Protein AF-A0A919XWU4-F1 (afdb_monomer_lite)

pLDDT: mean 72.22, std 13.15, range [33.31, 90.81]

Secondary structure (DSSP, 8-state):
--HHHHHHHHT-HHHHHHHHHHHHHHHHHHHHH-SHHHHHS-HHHHHHHHHHHHT--SSSHHHHHHHHHHHHHHHHHHHHHHHHHTTT-GGGGGS-S--THHHHHHHHHHHHHHHHHHHHHH-GGG-PBPTT--B-----HHHHHHHHHHHHHHHHHGGGS-HHHHHHHHHHHT--SHHHHHHHHHHHHHHHHIIIIIIHHHHHHHHHHHHHHHHHHTTTT------HHHHHHHHHHHHHHHHHHHHHHHH-S-----HHHHHHHHHHHHHHHHHHHHHHHHHHHHHTEEEETTEEEEE-TTS-EEE-----

Radius of gyration: 21.77 Å; chains: 1; bounding box: 54×37×70 Å

Structure (mmCIF, N/CA/C/O backbone):
data_AF-A0A919XWU4-F1
#
_entry.id   AF-A0A919XWU4-F1
#
loop_
_atom_site.group_PDB
_atom_site.id
_atom_site.type_symbol
_atom_site.label_atom_id
_atom_site.label_alt_id
_atom_site.label_comp_id
_atom_site.label_asym_id
_atom_site.label_entity_id
_atom_site.label_seq_id
_atom_site.pdbx_PDB_ins_code
_atom_site.Cartn_x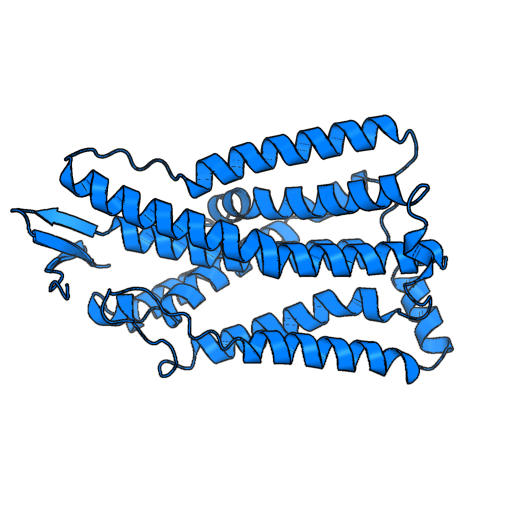
_atom_site.Cartn_y
_atom_site.Cartn_z
_atom_site.occupancy
_atom_site.B_iso_or_equiv
_atom_site.auth_seq_id
_atom_site.auth_comp_id
_atom_site.auth_asym_id
_atom_site.auth_atom_id
_atom_site.pdbx_PDB_model_num
ATOM 1 N N . MET A 1 1 ? 18.759 10.763 -16.672 1.00 50.47 1 MET A N 1
ATOM 2 C CA . MET A 1 1 ? 17.895 11.545 -15.738 1.00 50.47 1 MET A CA 1
ATOM 3 C C . MET A 1 1 ? 18.302 11.219 -14.297 1.00 50.47 1 MET A C 1
ATOM 5 O O . MET A 1 1 ? 18.279 10.051 -13.942 1.00 50.47 1 MET A O 1
ATOM 9 N N . THR A 1 2 ? 18.751 12.193 -13.492 1.00 54.91 2 THR A N 1
ATOM 10 C CA . THR A 1 2 ? 19.494 11.951 -12.227 1.00 54.91 2 THR A CA 1
ATOM 11 C C . THR A 1 2 ? 18.605 11.611 -11.016 1.00 54.91 2 THR A C 1
ATOM 13 O O . THR A 1 2 ? 17.422 11.950 -11.000 1.00 54.91 2 THR A O 1
ATOM 16 N N . PHE A 1 3 ? 19.191 11.019 -9.961 1.00 57.75 3 PHE A N 1
ATOM 17 C CA . PHE A 1 3 ? 18.588 10.760 -8.630 1.00 57.75 3 PHE A CA 1
ATOM 18 C C . PHE A 1 3 ? 17.791 11.949 -8.049 1.00 57.75 3 PHE A C 1
ATOM 20 O O . PHE A 1 3 ? 16.769 11.773 -7.384 1.00 57.75 3 PHE A O 1
ATOM 27 N N . ASP A 1 4 ? 18.210 13.171 -8.375 1.00 61.66 4 ASP A N 1
ATOM 28 C CA . ASP A 1 4 ? 17.548 14.422 -7.998 1.00 61.66 4 ASP A CA 1
ATOM 29 C C . ASP A 1 4 ? 16.108 14.530 -8.557 1.00 61.66 4 ASP A C 1
ATOM 31 O O . ASP A 1 4 ? 15.219 15.122 -7.946 1.00 61.66 4 ASP A O 1
ATOM 35 N N . SER A 1 5 ? 15.836 13.888 -9.697 1.00 60.16 5 SER A N 1
ATOM 36 C CA . SER A 1 5 ? 14.511 13.849 -10.331 1.00 60.16 5 SER A CA 1
ATOM 37 C C . SER A 1 5 ? 13.528 12.951 -9.574 1.00 60.16 5 SER A C 1
ATOM 39 O O . SER A 1 5 ? 12.376 13.336 -9.386 1.00 60.16 5 SER A O 1
ATOM 41 N N . LEU A 1 6 ? 13.980 11.796 -9.067 1.00 63.84 6 LEU A N 1
ATOM 42 C CA . LEU A 1 6 ? 13.172 10.909 -8.217 1.00 63.84 6 LEU A CA 1
ATOM 43 C C . LEU A 1 6 ? 12.743 11.640 -6.939 1.00 63.84 6 LEU A C 1
ATOM 45 O O . LEU A 1 6 ? 11.567 11.625 -6.574 1.00 63.84 6 LEU A O 1
ATOM 49 N N . LEU A 1 7 ? 13.686 12.323 -6.284 1.00 64.69 7 LEU A N 1
ATOM 50 C CA . LEU A 1 7 ? 13.401 13.097 -5.078 1.00 64.69 7 LEU A CA 1
ATOM 51 C C . LEU A 1 7 ? 12.399 14.222 -5.349 1.00 64.69 7 LEU A C 1
ATOM 53 O O . LEU A 1 7 ? 11.449 14.372 -4.581 1.00 64.69 7 LEU A O 1
ATOM 57 N N . LYS A 1 8 ? 12.544 14.966 -6.451 1.00 66.38 8 LYS A N 1
ATOM 58 C CA . LYS A 1 8 ? 11.590 16.016 -6.859 1.00 66.38 8 LYS A CA 1
ATOM 59 C C . LYS A 1 8 ? 10.188 15.470 -7.123 1.00 66.38 8 LYS A C 1
ATOM 61 O O . LYS A 1 8 ? 9.206 16.087 -6.723 1.00 66.38 8 LYS A O 1
ATOM 66 N N . ILE A 1 9 ? 10.089 14.301 -7.751 1.00 65.88 9 ILE A N 1
ATOM 67 C CA . ILE A 1 9 ? 8.808 13.642 -8.023 1.00 65.88 9 ILE A CA 1
ATOM 68 C C . ILE A 1 9 ? 8.156 13.218 -6.702 1.00 65.88 9 ILE A C 1
ATOM 70 O O . ILE A 1 9 ? 7.040 13.642 -6.405 1.00 65.88 9 ILE A O 1
ATOM 74 N N . ILE A 1 10 ? 8.862 12.474 -5.849 1.00 64.00 10 ILE A N 1
ATOM 75 C CA . ILE A 1 10 ? 8.313 11.969 -4.578 1.00 64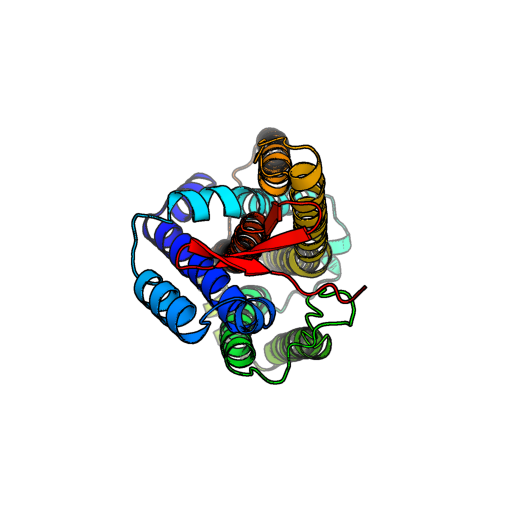.00 10 ILE A CA 1
ATOM 76 C C . ILE A 1 10 ? 7.959 13.107 -3.610 1.00 64.00 10 ILE A C 1
ATOM 78 O O . ILE A 1 10 ? 6.967 13.011 -2.888 1.00 64.00 10 ILE A O 1
ATOM 82 N N . SER A 1 11 ? 8.733 14.195 -3.615 1.00 64.75 11 SER A N 1
ATOM 83 C CA . SER A 1 11 ? 8.465 15.390 -2.803 1.00 64.75 11 SER A CA 1
ATOM 84 C C . SER A 1 11 ? 7.445 16.353 -3.420 1.00 64.75 11 SER A C 1
ATOM 86 O O . SER A 1 11 ? 7.099 17.354 -2.790 1.00 64.75 11 SER A O 1
ATOM 88 N N . SER A 1 12 ? 6.918 16.066 -4.617 1.00 74.50 12 SER A N 1
ATOM 89 C CA . SER A 1 12 ? 5.915 16.923 -5.248 1.00 74.50 12 SER A CA 1
ATOM 90 C C . SER A 1 12 ? 4.608 16.947 -4.446 1.00 74.50 12 SER A C 1
ATOM 92 O O . SER A 1 12 ? 4.111 15.927 -3.956 1.00 74.50 12 SER A O 1
ATOM 94 N N . SER A 1 13 ? 4.004 18.132 -4.343 1.00 70.69 13 SER A N 1
ATOM 95 C CA . SER A 1 13 ? 2.737 18.346 -3.630 1.00 70.69 13 SER A CA 1
ATOM 96 C C . SER A 1 13 ? 1.585 17.500 -4.189 1.00 70.69 13 SER A C 1
ATOM 98 O O . SER A 1 13 ? 0.711 17.069 -3.436 1.00 70.69 13 SER A O 1
ATOM 100 N N . ILE A 1 14 ? 1.615 17.211 -5.493 1.00 76.62 14 ILE A N 1
ATOM 101 C CA . ILE A 1 14 ? 0.647 16.355 -6.187 1.00 76.62 14 ILE A CA 1
ATOM 102 C C . ILE A 1 14 ? 0.741 14.913 -5.675 1.00 76.62 14 ILE A C 1
ATOM 104 O O . ILE A 1 14 ? -0.274 14.330 -5.292 1.00 76.62 14 ILE A O 1
ATOM 108 N N . ILE A 1 15 ? 1.948 14.346 -5.603 1.00 76.44 15 ILE A N 1
ATOM 109 C CA . ILE A 1 15 ? 2.146 12.971 -5.123 1.00 76.44 15 ILE A CA 1
ATOM 110 C C . ILE A 1 15 ? 1.787 12.853 -3.645 1.00 76.44 15 ILE A C 1
ATOM 112 O O . ILE A 1 15 ? 1.103 11.908 -3.248 1.00 76.44 15 ILE A O 1
ATOM 116 N N . ILE A 1 16 ? 2.149 13.853 -2.845 1.00 80.19 16 ILE A N 1
ATOM 117 C CA . ILE A 1 16 ? 1.759 13.944 -1.437 1.00 80.19 16 ILE A CA 1
ATOM 118 C C . ILE A 1 16 ? 0.223 13.960 -1.283 1.00 80.19 16 ILE A C 1
ATOM 120 O O . ILE A 1 16 ? -0.334 13.235 -0.451 1.00 80.19 16 ILE A O 1
ATOM 124 N N . GLY A 1 17 ? -0.484 14.727 -2.119 1.00 78.00 17 GLY A N 1
ATOM 125 C CA . GLY A 1 17 ? -1.949 14.750 -2.146 1.00 78.00 17 GLY A CA 1
ATOM 126 C C . GLY A 1 17 ? -2.582 13.420 -2.566 1.00 78.00 17 GLY A C 1
ATOM 127 O O . GLY A 1 17 ? -3.600 13.004 -2.000 1.00 78.00 17 GLY A O 1
ATOM 128 N N . LEU A 1 18 ? -1.955 12.708 -3.502 1.00 83.88 18 LEU A N 1
ATOM 129 C CA . LEU A 1 18 ? -2.405 11.388 -3.942 1.00 83.88 18 LEU A CA 1
ATOM 130 C C . LEU A 1 18 ? -2.206 10.345 -2.839 1.00 83.88 18 LEU A C 1
ATOM 132 O O . LEU A 1 18 ? -3.156 9.639 -2.519 1.00 83.88 18 LEU A O 1
ATOM 136 N N . ILE A 1 19 ? -1.060 10.316 -2.153 1.00 86.25 19 ILE A N 1
ATOM 137 C CA . ILE A 1 19 ? -0.849 9.431 -0.991 1.00 86.25 19 ILE A CA 1
ATOM 138 C C . ILE A 1 19 ? -1.952 9.634 0.059 1.00 86.25 19 ILE A C 1
ATOM 140 O O . ILE A 1 19 ? -2.531 8.660 0.537 1.00 86.25 19 ILE A O 1
ATOM 144 N N . SER A 1 20 ? -2.300 10.886 0.374 1.00 85.44 20 SER A N 1
ATOM 145 C CA . SER A 1 20 ? -3.391 11.210 1.307 1.00 85.44 20 SER A CA 1
ATOM 146 C C . SER A 1 20 ? -4.736 10.644 0.860 1.00 85.44 20 SER A C 1
ATOM 148 O O . SER A 1 20 ? -5.438 9.985 1.627 1.00 85.44 20 SER A O 1
ATOM 150 N N . THR A 1 21 ? -5.088 10.874 -0.404 1.00 84.44 21 THR A N 1
ATOM 151 C CA . THR A 1 21 ? -6.361 10.426 -0.978 1.00 84.44 21 THR A CA 1
ATOM 152 C C . THR A 1 21 ? -6.458 8.901 -0.954 1.00 84.44 21 THR A C 1
ATOM 154 O O . THR A 1 21 ? -7.458 8.344 -0.507 1.00 84.44 21 THR A O 1
ATOM 157 N N . PHE A 1 22 ? -5.387 8.215 -1.353 1.00 84.50 22 PHE A N 1
ATOM 158 C CA . PHE A 1 22 ? -5.319 6.755 -1.391 1.00 84.50 22 PHE A CA 1
ATOM 159 C C . PHE A 1 22 ? -5.326 6.132 0.003 1.00 84.50 22 PHE A C 1
ATOM 161 O O . PHE A 1 22 ? -6.008 5.132 0.228 1.00 84.50 22 PHE A O 1
ATOM 168 N N . PHE A 1 23 ? -4.657 6.760 0.967 1.00 86.88 23 PHE A N 1
ATOM 169 C CA . PHE A 1 23 ? -4.737 6.360 2.367 1.00 86.88 23 PHE A CA 1
ATOM 170 C C . PHE A 1 23 ? -6.180 6.405 2.885 1.00 86.88 23 PHE A C 1
ATOM 172 O O . PHE A 1 23 ? -6.659 5.448 3.496 1.00 86.88 23 PHE A O 1
ATOM 179 N N . LYS A 1 24 ? -6.922 7.474 2.583 1.00 82.94 24 LYS A N 1
ATOM 180 C CA . LYS A 1 24 ? -8.330 7.592 2.983 1.00 82.94 24 LYS A CA 1
ATOM 181 C C . LYS A 1 24 ? -9.252 6.640 2.238 1.00 82.94 24 LYS A C 1
ATOM 183 O O . LYS A 1 24 ? -10.188 6.134 2.845 1.00 82.94 24 LYS A O 1
ATOM 188 N N . LEU A 1 25 ? -8.994 6.359 0.959 1.00 80.62 25 LEU A N 1
ATOM 189 C CA . LEU A 1 25 ? -9.683 5.282 0.241 1.00 80.62 25 LEU A CA 1
ATOM 190 C C . LEU A 1 25 ? -9.461 3.940 0.951 1.00 80.62 25 LEU A C 1
ATOM 192 O O . LEU A 1 25 ? -10.400 3.162 1.120 1.00 80.62 25 LEU A O 1
ATOM 196 N N . GLY A 1 26 ? -8.250 3.706 1.459 1.00 81.12 26 GLY A N 1
ATOM 197 C CA . GLY A 1 26 ? -7.939 2.599 2.357 1.00 81.12 26 GLY A CA 1
ATOM 198 C C . GLY A 1 26 ? -8.807 2.586 3.619 1.00 81.12 26 GLY A C 1
ATOM 199 O O . GLY A 1 26 ? -9.489 1.597 3.882 1.00 81.12 26 GLY A O 1
ATOM 200 N N . GLU A 1 27 ? -8.844 3.683 4.380 1.00 83.00 27 GLU A N 1
ATOM 201 C CA . GLU A 1 27 ? -9.674 3.775 5.592 1.00 83.00 27 GLU A CA 1
ATOM 202 C C . GLU A 1 27 ? -11.171 3.581 5.293 1.00 83.00 27 GLU A C 1
ATOM 204 O O . GLU A 1 27 ? -11.844 2.800 5.968 1.00 83.00 27 GLU A O 1
ATOM 209 N N . TRP A 1 28 ? -11.687 4.255 4.262 1.00 79.62 28 TRP A N 1
ATOM 210 C CA . TRP A 1 28 ? -13.072 4.139 3.811 1.00 79.62 28 TRP A CA 1
ATOM 211 C C . TRP A 1 28 ? -13.397 2.694 3.457 1.00 79.62 28 TRP A C 1
ATOM 213 O O . TRP A 1 28 ? -14.332 2.115 4.003 1.00 79.62 28 TRP A O 1
ATOM 223 N N . SER A 1 29 ? -12.578 2.067 2.619 1.00 76.38 29 SER A N 1
ATOM 224 C CA . SER A 1 29 ? -12.812 0.697 2.172 1.00 76.38 29 SER A CA 1
ATOM 225 C C . SER A 1 29 ? -12.751 -0.329 3.313 1.00 76.38 29 SER A C 1
ATOM 227 O O . SER A 1 29 ? -13.519 -1.295 3.311 1.00 76.38 29 SER A O 1
ATOM 229 N N . GLN A 1 30 ? -11.939 -0.089 4.350 1.00 78.38 30 GLN A N 1
ATOM 230 C CA . GLN A 1 30 ? -11.971 -0.880 5.584 1.00 78.38 30 GLN A CA 1
ATOM 231 C C . GLN A 1 30 ? -13.302 -0.728 6.329 1.00 78.38 30 GLN A C 1
ATOM 233 O O . GLN A 1 30 ? -13.817 -1.708 6.859 1.00 78.38 30 GLN A O 1
ATOM 238 N N . ILE A 1 31 ? -13.882 0.475 6.377 1.00 75.50 31 ILE A N 1
ATOM 239 C CA . ILE A 1 31 ? -15.198 0.696 6.996 1.00 75.50 31 ILE A CA 1
ATOM 240 C C . ILE A 1 31 ? -16.274 -0.034 6.195 1.00 75.50 31 ILE A C 1
ATOM 242 O O . ILE A 1 31 ? -17.070 -0.763 6.786 1.00 75.50 31 ILE A O 1
ATOM 246 N N . VAL A 1 32 ? -16.279 0.109 4.864 1.00 70.88 32 VAL A N 1
ATOM 247 C CA . VAL A 1 32 ? -17.298 -0.518 4.009 1.00 70.88 32 VAL A CA 1
ATOM 248 C C . VAL A 1 32 ? -17.221 -2.044 4.088 1.00 70.88 32 VAL A C 1
ATOM 250 O O . VAL A 1 32 ? -18.246 -2.712 4.184 1.00 70.88 32 VAL A O 1
ATOM 253 N N . SER A 1 33 ? -16.020 -2.614 4.125 1.00 65.19 33 SER A N 1
ATOM 254 C CA . SER A 1 33 ? -15.841 -4.064 4.248 1.00 65.19 33 SER A CA 1
ATOM 255 C C . SER A 1 33 ? -15.990 -4.581 5.684 1.00 65.19 33 SER A C 1
ATOM 257 O O . SER A 1 33 ? -16.122 -5.780 5.895 1.00 65.19 33 SER A O 1
ATOM 259 N N . SER A 1 34 ? -16.020 -3.726 6.706 1.00 66.69 34 SER A N 1
ATOM 260 C CA . SER A 1 34 ? -16.110 -4.183 8.094 1.00 66.69 34 SER A CA 1
ATOM 261 C C . SER A 1 34 ? -17.547 -4.554 8.473 1.00 66.69 34 SER A C 1
ATOM 263 O O . SER A 1 34 ? -18.394 -3.683 8.677 1.00 66.69 34 SER A O 1
ATOM 265 N N . ARG A 1 35 ? -17.833 -5.857 8.610 1.00 60.72 35 ARG A N 1
ATOM 266 C CA . ARG A 1 35 ? -19.039 -6.341 9.318 1.00 60.72 35 ARG A CA 1
ATOM 267 C C . ARG A 1 35 ? -18.952 -6.136 10.823 1.00 60.72 35 ARG A C 1
ATOM 269 O O . ARG A 1 35 ? -19.973 -5.980 11.479 1.00 60.72 35 ARG A O 1
ATOM 276 N N . TYR A 1 36 ? -17.737 -6.086 11.362 1.00 63.81 36 TYR A N 1
ATOM 277 C CA . TYR A 1 36 ? -17.509 -5.750 12.762 1.00 63.81 36 TYR A CA 1
ATOM 278 C C . TYR A 1 36 ? -18.186 -4.409 13.110 1.00 63.81 36 TYR A C 1
ATOM 280 O O . TYR A 1 36 ? -18.929 -4.321 14.081 1.00 63.81 36 TYR A O 1
ATOM 288 N N . LEU A 1 37 ? -18.041 -3.384 12.263 1.00 66.19 37 LEU A N 1
ATOM 289 C CA . LEU A 1 37 ? -18.705 -2.096 12.488 1.00 66.19 37 LEU A CA 1
ATOM 290 C C . LEU A 1 37 ? -20.232 -2.155 12.355 1.00 66.19 37 LEU A C 1
ATOM 292 O O . LEU A 1 37 ? -20.894 -1.336 12.968 1.00 66.19 37 LEU A O 1
ATOM 296 N N . GLU A 1 38 ? -20.805 -3.110 11.619 1.00 64.62 38 GLU A N 1
ATOM 297 C CA . GLU A 1 38 ? -22.269 -3.295 11.564 1.00 64.62 38 GLU A CA 1
ATOM 298 C C . GLU A 1 38 ? -22.828 -3.828 12.883 1.00 64.62 38 GLU A C 1
ATOM 300 O O . GLU A 1 38 ? -23.957 -3.517 13.248 1.00 64.62 38 GLU A O 1
ATOM 305 N N . GLN A 1 39 ? -22.041 -4.637 13.597 1.00 67.19 39 GLN A N 1
ATOM 306 C CA . GLN A 1 39 ? -22.455 -5.243 14.862 1.00 67.19 39 GLN A CA 1
ATOM 307 C C . GLN A 1 39 ? -22.393 -4.258 16.032 1.00 67.19 39 GLN A C 1
ATOM 309 O O . GLN A 1 39 ? -23.169 -4.387 16.980 1.00 67.19 39 GLN A O 1
ATOM 314 N N . TYR A 1 40 ? -21.473 -3.291 15.977 1.00 71.62 40 TYR A N 1
ATOM 315 C CA . TYR A 1 40 ? -21.166 -2.417 17.110 1.00 71.62 40 TYR A CA 1
ATOM 316 C C . TYR A 1 40 ? -21.345 -0.917 16.825 1.00 71.62 40 TYR A C 1
ATOM 318 O O . TYR A 1 40 ? -21.201 -0.109 17.739 1.00 71.62 40 TYR A O 1
ATOM 326 N N . ASP A 1 41 ? -21.652 -0.502 15.595 1.00 77.00 41 ASP A N 1
ATOM 327 C CA . ASP A 1 41 ? -21.774 0.914 15.239 1.00 77.00 41 ASP A CA 1
ATOM 328 C C . ASP A 1 41 ? -22.777 1.171 14.099 1.00 77.00 41 ASP A C 1
ATOM 330 O O . ASP A 1 41 ? -23.223 0.264 13.397 1.00 77.00 41 ASP A O 1
ATOM 334 N N . ASN A 1 42 ? -23.134 2.439 13.883 1.00 77.94 42 ASN A N 1
ATOM 335 C CA . ASN A 1 42 ? -23.926 2.831 12.721 1.00 77.94 42 ASN A CA 1
ATOM 336 C C . ASN A 1 42 ? -23.015 2.965 11.495 1.00 77.94 42 ASN A C 1
ATOM 338 O O . ASN A 1 42 ? -22.511 4.042 11.177 1.00 77.94 42 ASN A O 1
ATOM 342 N N . LYS A 1 43 ? -22.810 1.856 10.779 1.00 75.56 43 LYS A N 1
ATOM 343 C CA . LYS A 1 43 ? -21.937 1.820 9.598 1.00 75.56 43 LYS A CA 1
ATOM 344 C C . LYS A 1 43 ? -22.304 2.852 8.527 1.00 75.56 43 LYS A C 1
ATOM 346 O O . LYS A 1 43 ? -21.403 3.392 7.897 1.00 75.56 43 LYS A O 1
ATOM 351 N N . LYS A 1 44 ? -23.593 3.153 8.323 1.00 74.31 44 LYS A N 1
ATOM 352 C CA . LYS A 1 44 ? -24.017 4.166 7.337 1.00 74.31 44 LYS A CA 1
ATOM 353 C C . LYS A 1 44 ? -23.492 5.556 7.697 1.00 74.31 44 LYS A C 1
ATOM 355 O O . LYS A 1 44 ? -22.983 6.251 6.829 1.00 74.31 44 LYS A O 1
ATOM 360 N N . GLU A 1 45 ? -23.571 5.916 8.974 1.00 78.12 45 GLU A N 1
ATOM 361 C CA . GLU A 1 45 ? -23.068 7.187 9.508 1.00 78.12 45 GLU A CA 1
ATOM 362 C C . GLU A 1 45 ? -21.538 7.257 9.397 1.00 78.12 45 GLU A C 1
ATOM 364 O O . GLU A 1 45 ? -21.011 8.181 8.789 1.00 78.12 45 GLU A O 1
ATOM 369 N N . LEU A 1 46 ? -20.829 6.198 9.810 1.00 76.75 46 LEU A N 1
ATOM 370 C CA . LEU A 1 46 ? -19.370 6.100 9.655 1.00 76.75 46 LEU A CA 1
ATOM 371 C C . LEU A 1 46 ? -18.896 6.203 8.198 1.00 76.75 46 LEU A C 1
ATOM 373 O O . LEU A 1 46 ? -17.834 6.762 7.927 1.00 76.75 46 LEU A O 1
ATOM 377 N N . LEU A 1 47 ? -19.658 5.642 7.256 1.00 74.19 47 LEU A N 1
ATOM 378 C CA . LEU A 1 47 ? -19.365 5.740 5.827 1.00 74.19 47 LEU A CA 1
ATOM 379 C C . LEU A 1 47 ? -19.600 7.142 5.282 1.00 74.19 47 LEU A C 1
ATOM 381 O O . LEU A 1 47 ? -18.831 7.590 4.433 1.00 74.19 47 LEU A O 1
ATOM 385 N N . GLN A 1 48 ? -20.642 7.820 5.756 1.00 75.94 48 GLN A N 1
ATOM 386 C CA . GLN A 1 48 ? -20.926 9.199 5.387 1.00 75.94 48 GLN A CA 1
ATOM 387 C C . GLN A 1 48 ? -19.811 10.123 5.883 1.00 75.94 48 GLN A C 1
ATOM 389 O O . GLN A 1 48 ? -19.274 10.899 5.097 1.00 75.94 48 GLN A O 1
ATOM 394 N N . ASP A 1 49 ? -19.382 9.954 7.133 1.00 76.00 49 ASP A N 1
ATOM 395 C CA . ASP A 1 49 ? -18.283 10.717 7.724 1.00 76.00 49 ASP A CA 1
ATOM 396 C C . ASP A 1 49 ? -16.965 10.459 6.990 1.00 76.00 49 ASP A C 1
ATOM 398 O O . ASP A 1 49 ? -16.276 11.392 6.575 1.00 76.00 49 ASP A O 1
ATOM 402 N N . ALA A 1 50 ? -16.627 9.189 6.751 1.00 74.31 50 ALA A N 1
ATOM 403 C CA . ALA A 1 50 ? -15.429 8.827 5.999 1.00 74.31 50 ALA A CA 1
ATOM 404 C C . ALA A 1 50 ? -15.461 9.378 4.567 1.00 74.31 50 ALA A C 1
ATOM 406 O O . ALA A 1 50 ? -14.434 9.830 4.065 1.00 74.31 50 ALA A O 1
ATOM 407 N N . ARG A 1 51 ? -16.635 9.392 3.920 1.00 71.31 51 ARG A N 1
ATOM 408 C CA . ARG A 1 51 ? -16.811 9.961 2.580 1.00 71.31 51 ARG A CA 1
ATOM 409 C C . ARG A 1 51 ? -16.639 11.477 2.574 1.00 71.31 51 ARG A C 1
ATOM 411 O O . ARG A 1 51 ? -15.938 11.990 1.708 1.00 71.31 51 ARG A O 1
ATOM 418 N N . ASN A 1 52 ? -17.228 12.181 3.535 1.00 72.62 52 ASN A N 1
ATOM 419 C CA . ASN A 1 52 ? -17.069 13.630 3.682 1.00 72.62 52 ASN A CA 1
ATOM 420 C C . ASN A 1 52 ? -15.595 13.999 3.920 1.00 72.62 52 ASN A C 1
ATOM 422 O O . ASN A 1 52 ? -15.100 15.000 3.404 1.00 72.62 52 ASN A O 1
ATOM 426 N N . ASN A 1 53 ? -14.866 13.123 4.612 1.00 70.50 53 ASN A N 1
ATOM 427 C CA . ASN A 1 53 ? -13.445 13.281 4.883 1.00 70.50 53 ASN A CA 1
ATOM 428 C C . ASN A 1 53 ? -12.524 12.809 3.746 1.00 70.50 53 ASN A C 1
ATOM 430 O O . ASN A 1 53 ? -11.338 13.137 3.782 1.00 70.50 53 ASN A O 1
ATOM 434 N N . LEU A 1 54 ? -13.009 12.112 2.704 1.00 67.62 54 LEU A N 1
ATOM 435 C CA . LEU A 1 54 ? -12.170 11.687 1.565 1.00 67.62 54 LEU A CA 1
ATOM 436 C C . LEU A 1 54 ? -11.436 12.884 0.942 1.00 67.62 54 LEU A C 1
ATOM 438 O O . LEU A 1 54 ? -10.232 12.811 0.695 1.00 67.62 54 LEU A O 1
ATOM 442 N N . MET A 1 55 ? -12.119 14.024 0.816 1.00 64.94 55 MET A N 1
ATOM 443 C CA . MET A 1 55 ? -11.580 15.230 0.177 1.00 64.94 55 MET A CA 1
ATOM 444 C C . MET A 1 55 ? -10.892 16.217 1.146 1.00 64.94 55 MET A C 1
ATOM 446 O O . MET A 1 55 ? -10.310 17.204 0.704 1.00 64.94 55 MET A O 1
ATOM 450 N N . SER A 1 56 ? -10.895 15.973 2.466 1.00 68.38 56 SER A N 1
ATOM 451 C CA . SER A 1 56 ? -10.351 16.922 3.462 1.00 68.38 56 SER A CA 1
ATOM 452 C C . SER A 1 56 ? -8.815 16.874 3.599 1.00 68.38 56 SER A C 1
ATOM 454 O O . SER A 1 56 ? -8.237 15.986 4.219 1.00 68.38 56 SER A O 1
ATOM 456 N N . PHE A 1 57 ? -8.079 17.821 3.024 1.00 60.94 57 PHE A N 1
ATOM 457 C CA . PHE A 1 57 ? -6.621 17.671 2.868 1.00 60.94 57 PHE A CA 1
ATOM 458 C C . PHE A 1 57 ? -5.774 17.686 4.162 1.00 60.94 57 PHE A C 1
ATOM 460 O O . PHE A 1 57 ? -4.681 17.126 4.154 1.00 60.94 57 PHE A O 1
ATOM 467 N N . LYS A 1 58 ? -6.226 18.304 5.265 1.00 64.19 58 LYS A N 1
ATOM 468 C CA . LYS A 1 58 ? -5.338 18.649 6.400 1.00 64.19 58 LYS A CA 1
ATOM 469 C C . LYS A 1 58 ? -5.171 17.577 7.489 1.00 64.19 58 LYS A C 1
ATOM 471 O O . LYS A 1 58 ? -4.043 17.335 7.904 1.00 64.19 58 LYS A O 1
ATOM 476 N N . GLU A 1 59 ? -6.232 16.925 7.962 1.00 63.75 59 GLU A N 1
ATOM 477 C CA . GLU A 1 59 ? -6.165 16.137 9.216 1.00 63.75 59 GLU A CA 1
ATOM 478 C C . GLU A 1 59 ? -5.472 14.769 9.100 1.00 63.75 59 GLU A C 1
ATOM 480 O O . GLU A 1 59 ? -5.040 14.199 10.102 1.00 63.75 59 GLU A O 1
ATOM 485 N N . HIS A 1 60 ? -5.313 14.234 7.887 1.00 66.81 60 HIS A N 1
ATOM 486 C CA . HIS A 1 60 ? -4.799 12.871 7.684 1.00 66.81 60 HIS A CA 1
ATOM 487 C C . HIS A 1 60 ? -3.565 12.785 6.789 1.00 66.81 60 HIS A C 1
ATOM 489 O O . HIS A 1 60 ? -3.019 11.698 6.617 1.00 66.81 60 HIS A O 1
ATOM 495 N N . LEU A 1 61 ? -3.082 13.920 6.278 1.00 79.38 61 LEU A N 1
ATOM 496 C CA . LEU A 1 61 ? -1.944 13.963 5.365 1.00 79.38 61 LEU A CA 1
ATOM 497 C C . LEU A 1 61 ? -0.671 13.420 6.015 1.00 79.38 61 LEU A C 1
ATOM 499 O O . LEU A 1 61 ? -0.070 12.474 5.516 1.00 79.38 61 LEU A O 1
ATOM 503 N N . LEU A 1 62 ? -0.299 13.980 7.169 1.00 81.38 62 LEU A N 1
ATOM 504 C CA . LEU A 1 62 ? 0.911 13.583 7.888 1.00 81.38 62 LEU A CA 1
ATOM 505 C C . LEU A 1 62 ? 0.855 12.106 8.299 1.00 81.38 62 LEU A C 1
ATOM 507 O O . LEU A 1 62 ? 1.824 11.372 8.134 1.00 81.38 62 LEU A O 1
ATOM 511 N N . LYS A 1 63 ? -0.312 11.653 8.771 1.00 82.88 63 LYS A N 1
ATOM 512 C CA . LYS A 1 63 ? -0.560 10.252 9.125 1.00 82.88 63 LYS A CA 1
ATOM 513 C C . LYS A 1 63 ? -0.401 9.336 7.906 1.00 82.88 63 LYS A C 1
ATOM 515 O O . LYS A 1 63 ? 0.277 8.315 8.005 1.00 82.88 63 LYS A O 1
ATOM 520 N N . GLY A 1 64 ? -0.983 9.703 6.765 1.00 82.31 64 GLY A N 1
ATOM 521 C CA . GLY A 1 64 ? -0.873 8.955 5.513 1.00 82.31 64 GLY A CA 1
ATOM 522 C C . GLY A 1 64 ? 0.568 8.860 5.014 1.00 82.31 64 GLY A C 1
ATOM 523 O O . GLY A 1 64 ? 1.026 7.770 4.684 1.00 82.31 64 GLY A O 1
ATOM 524 N N . ILE A 1 65 ? 1.318 9.965 5.054 1.00 83.25 65 ILE A N 1
ATOM 525 C CA . ILE A 1 65 ? 2.742 9.985 4.691 1.00 83.25 65 ILE A CA 1
ATOM 526 C C . ILE A 1 65 ? 3.531 9.049 5.608 1.00 83.25 65 ILE A C 1
ATOM 528 O O . ILE A 1 65 ? 4.142 8.100 5.123 1.00 83.25 65 ILE A O 1
ATOM 532 N N . ILE A 1 66 ? 3.467 9.261 6.929 1.00 83.75 66 ILE A N 1
ATOM 533 C CA . ILE A 1 66 ? 4.251 8.492 7.909 1.00 83.75 66 ILE A CA 1
ATOM 534 C C . ILE A 1 66 ? 3.965 6.992 7.793 1.00 83.75 66 ILE A C 1
ATOM 536 O O . ILE A 1 66 ? 4.883 6.178 7.817 1.00 83.75 66 ILE A O 1
ATOM 540 N N . THR A 1 67 ? 2.699 6.611 7.629 1.00 83.00 67 THR A N 1
ATOM 541 C CA . THR A 1 67 ? 2.305 5.197 7.515 1.00 83.00 67 THR A CA 1
ATOM 542 C C . THR A 1 67 ? 2.638 4.569 6.160 1.00 83.00 67 THR A C 1
ATOM 544 O O . THR A 1 67 ? 2.656 3.343 6.055 1.00 83.00 67 THR A O 1
ATOM 547 N N . THR A 1 68 ? 2.921 5.367 5.128 1.00 87.44 68 THR A N 1
ATOM 548 C CA . THR A 1 68 ? 3.313 4.878 3.794 1.00 87.44 68 THR A CA 1
ATOM 549 C C . THR A 1 68 ? 4.838 4.873 3.603 1.00 87.44 68 THR A C 1
ATOM 551 O O . THR A 1 68 ? 5.336 4.163 2.732 1.00 87.44 68 THR A O 1
ATOM 554 N N . LEU A 1 69 ? 5.609 5.570 4.451 1.00 86.19 69 LEU A N 1
ATOM 555 C CA . LEU A 1 69 ? 7.084 5.611 4.404 1.00 86.19 69 LEU A CA 1
ATOM 556 C C . LEU A 1 69 ? 7.774 4.236 4.274 1.00 86.19 69 LEU A C 1
ATOM 558 O O . LEU A 1 69 ? 8.698 4.135 3.459 1.00 86.19 69 LEU A O 1
ATOM 562 N N . PRO A 1 70 ? 7.342 3.164 4.972 1.00 85.81 70 PRO A N 1
ATOM 563 C CA . PRO A 1 70 ? 7.953 1.844 4.801 1.00 85.81 70 PRO A CA 1
ATOM 564 C C . PRO A 1 70 ? 7.797 1.297 3.375 1.00 85.81 70 PRO A C 1
ATOM 566 O O . PRO A 1 70 ? 8.707 0.667 2.847 1.00 85.81 70 PRO A O 1
ATOM 569 N N . PHE A 1 71 ? 6.663 1.571 2.723 1.00 86.06 71 PHE A N 1
ATOM 570 C CA . PHE A 1 71 ? 6.400 1.148 1.345 1.00 86.06 71 PHE A CA 1
ATOM 571 C C . PHE A 1 71 ? 7.190 1.983 0.337 1.00 86.06 71 PHE A C 1
ATOM 573 O O . PHE A 1 71 ? 7.688 1.439 -0.648 1.00 86.06 71 PHE A O 1
ATOM 580 N N . ILE A 1 72 ? 7.322 3.289 0.587 1.00 88.06 72 ILE A N 1
ATOM 581 C CA . ILE A 1 72 ? 8.120 4.198 -0.246 1.00 88.06 72 ILE A CA 1
ATOM 582 C C . ILE A 1 72 ? 9.584 3.764 -0.220 1.00 88.06 72 ILE A C 1
ATOM 584 O O . ILE A 1 72 ? 10.172 3.500 -1.265 1.00 88.06 72 ILE A O 1
ATOM 588 N N . THR A 1 73 ? 10.151 3.628 0.978 1.00 88.44 73 THR A N 1
ATOM 589 C CA . THR A 1 73 ? 11.560 3.250 1.138 1.00 88.44 73 THR A CA 1
ATOM 590 C C . THR A 1 73 ? 11.833 1.842 0.624 1.00 88.44 73 THR A C 1
ATOM 592 O O . THR A 1 73 ? 12.828 1.652 -0.064 1.00 88.44 73 THR A O 1
ATOM 595 N N . TRP A 1 74 ? 10.922 0.883 0.829 1.00 90.12 74 TRP A N 1
ATOM 596 C CA . TRP A 1 74 ? 11.047 -0.455 0.247 1.00 90.12 74 TRP A CA 1
ATOM 597 C C . TRP A 1 74 ? 11.197 -0.443 -1.275 1.00 90.12 74 TRP A C 1
ATOM 599 O O . TRP A 1 74 ? 12.154 -1.012 -1.792 1.00 90.12 74 TRP A O 1
ATOM 609 N N . ASN A 1 75 ? 10.268 0.194 -1.997 1.00 87.75 75 ASN A N 1
ATOM 610 C CA . ASN A 1 75 ? 10.261 0.146 -3.463 1.00 87.75 75 ASN A CA 1
ATOM 611 C C . ASN A 1 75 ? 11.461 0.885 -4.070 1.00 87.75 75 ASN A C 1
ATOM 613 O O . ASN A 1 75 ? 12.027 0.413 -5.054 1.00 87.75 75 ASN A O 1
ATOM 617 N N . ILE A 1 76 ? 11.891 1.994 -3.458 1.00 86.25 76 ILE A N 1
ATOM 618 C CA . ILE A 1 76 ? 13.095 2.720 -3.884 1.00 86.25 76 ILE A CA 1
ATOM 619 C C . ILE A 1 76 ? 14.343 1.859 -3.673 1.00 86.25 76 ILE A C 1
ATOM 621 O O . ILE A 1 76 ? 15.140 1.693 -4.593 1.00 86.25 76 ILE A O 1
ATOM 625 N N . THR A 1 77 ? 14.517 1.278 -2.482 1.00 88.12 77 THR A N 1
ATOM 626 C CA . THR A 1 77 ? 15.689 0.442 -2.200 1.00 88.12 77 THR A CA 1
ATOM 627 C C . THR A 1 77 ? 15.698 -0.821 -3.056 1.00 88.12 77 THR A C 1
ATOM 629 O O . THR A 1 77 ? 16.761 -1.214 -3.526 1.00 88.12 77 THR A O 1
ATOM 632 N N . LEU A 1 78 ? 14.537 -1.441 -3.295 1.00 88.56 78 LEU A N 1
ATOM 633 C CA . LEU A 1 78 ? 14.413 -2.602 -4.176 1.00 88.56 78 LEU A CA 1
ATOM 634 C C . LEU A 1 78 ? 14.883 -2.270 -5.597 1.00 88.56 78 LEU A C 1
ATOM 636 O O . LEU A 1 78 ? 15.666 -3.026 -6.167 1.00 88.56 78 LEU A O 1
ATOM 640 N N . TYR A 1 79 ? 14.460 -1.126 -6.142 1.00 85.81 79 TYR A N 1
ATOM 641 C CA . TYR A 1 79 ? 14.924 -0.656 -7.446 1.00 85.81 79 TYR A CA 1
ATOM 642 C C . TYR A 1 79 ? 16.449 -0.467 -7.473 1.00 85.81 79 TYR A C 1
ATOM 644 O O . TYR A 1 79 ? 17.128 -1.015 -8.340 1.00 85.81 79 TYR A O 1
ATOM 652 N N . ILE A 1 80 ? 17.006 0.246 -6.486 1.00 83.75 80 ILE A N 1
ATOM 653 C CA . ILE A 1 80 ? 18.455 0.499 -6.388 1.00 83.75 80 ILE A CA 1
ATOM 654 C C . ILE A 1 80 ? 19.242 -0.817 -6.274 1.00 83.75 80 ILE A C 1
ATOM 656 O O . ILE A 1 80 ? 20.282 -0.975 -6.912 1.00 83.75 80 ILE A O 1
ATOM 660 N N . ALA A 1 81 ? 18.745 -1.784 -5.500 1.00 83.88 81 ALA A N 1
ATOM 661 C CA . ALA A 1 81 ? 19.377 -3.091 -5.341 1.00 83.88 81 ALA A CA 1
ATOM 662 C C . ALA A 1 81 ? 19.373 -3.911 -6.644 1.00 83.88 81 ALA A C 1
ATOM 664 O O . ALA A 1 81 ? 20.363 -4.579 -6.954 1.00 83.88 81 ALA A O 1
ATOM 665 N N . ILE A 1 82 ? 18.291 -3.844 -7.426 1.00 82.69 82 ILE A N 1
ATOM 666 C CA . ILE A 1 82 ? 18.201 -4.499 -8.739 1.00 82.69 82 ILE A CA 1
ATOM 667 C C . ILE A 1 82 ? 19.165 -3.847 -9.732 1.00 82.69 82 ILE A C 1
ATOM 669 O O . ILE A 1 82 ? 19.922 -4.559 -10.390 1.00 82.69 82 ILE A O 1
ATOM 673 N N . GLN A 1 83 ? 19.218 -2.514 -9.772 1.00 78.62 83 GLN A N 1
ATOM 674 C CA . GLN A 1 83 ? 20.173 -1.776 -10.602 1.00 78.62 83 GLN A CA 1
ATOM 675 C C . GLN A 1 83 ? 21.627 -2.113 -10.244 1.00 78.62 83 GLN A C 1
ATOM 677 O O . GLN A 1 83 ? 22.424 -2.411 -11.131 1.00 78.62 83 GLN A O 1
ATOM 682 N N . TYR A 1 84 ? 21.966 -2.175 -8.952 1.00 76.56 84 TYR A N 1
ATOM 683 C CA . TYR A 1 84 ? 23.289 -2.617 -8.488 1.00 76.56 84 TYR A CA 1
ATOM 684 C C . TYR A 1 84 ? 23.649 -4.030 -8.958 1.00 76.56 84 TYR A C 1
ATOM 686 O O . TYR A 1 84 ? 24.791 -4.318 -9.313 1.00 76.56 84 TYR A O 1
ATOM 694 N N . SER A 1 85 ? 22.665 -4.925 -8.942 1.00 73.88 85 SER A N 1
ATOM 695 C CA . SER A 1 85 ? 22.863 -6.334 -9.269 1.00 73.88 85 SER A CA 1
ATOM 696 C C . SER A 1 85 ? 22.828 -6.602 -10.778 1.00 73.88 85 SER A C 1
ATOM 698 O O . SER A 1 85 ? 23.138 -7.715 -11.195 1.00 73.88 85 SER A O 1
ATOM 700 N N . SER A 1 86 ? 22.495 -5.598 -11.597 1.00 72.12 86 SER A N 1
ATOM 701 C CA . SER A 1 86 ? 22.336 -5.721 -13.051 1.00 72.12 86 SER A CA 1
ATOM 702 C C . SER A 1 86 ? 23.582 -6.244 -13.767 1.00 72.12 86 SER A C 1
ATOM 704 O O . SER A 1 86 ? 23.470 -7.047 -14.687 1.00 72.12 86 SER A O 1
ATOM 706 N N . ASP A 1 87 ? 24.772 -5.857 -13.304 1.00 62.84 87 ASP A N 1
ATOM 707 C CA . ASP A 1 87 ? 26.048 -6.303 -13.874 1.00 62.84 87 ASP A CA 1
ATOM 708 C C . ASP A 1 87 ? 26.471 -7.703 -13.377 1.00 62.84 87 ASP A C 1
ATOM 710 O O . ASP A 1 87 ? 27.446 -8.270 -13.866 1.00 62.84 87 ASP A O 1
ATOM 714 N N . ARG A 1 88 ? 25.755 -8.276 -12.396 1.00 64.50 88 ARG A N 1
ATOM 715 C CA . ARG A 1 88 ? 26.083 -9.560 -11.743 1.00 64.50 88 ARG A CA 1
ATOM 716 C C . ARG A 1 88 ? 25.031 -10.653 -11.950 1.00 64.50 88 ARG A C 1
ATOM 718 O O . ARG A 1 88 ? 25.305 -11.816 -11.661 1.00 64.50 88 ARG A O 1
ATOM 725 N N . LEU A 1 89 ? 23.833 -10.304 -12.416 1.00 55.59 89 LEU A N 1
ATOM 726 C CA . LEU A 1 89 ? 22.713 -11.228 -12.581 1.00 55.59 89 LEU A CA 1
ATOM 727 C C . LEU A 1 89 ? 22.656 -11.782 -14.010 1.00 55.59 89 LEU A C 1
ATOM 729 O O . LEU A 1 89 ? 22.044 -11.199 -14.898 1.00 55.59 89 LEU A O 1
ATOM 733 N N . THR A 1 90 ? 23.193 -12.986 -14.205 1.00 51.81 90 THR A N 1
ATOM 734 C CA . THR A 1 90 ? 23.010 -13.804 -15.424 1.00 51.81 90 THR A CA 1
ATOM 735 C C . THR A 1 90 ? 21.552 -14.216 -15.684 1.00 51.81 90 THR A C 1
ATOM 737 O O . THR A 1 90 ? 21.233 -14.690 -16.772 1.00 51.81 90 THR A O 1
ATOM 740 N N . PHE A 1 91 ? 20.650 -14.027 -14.714 1.00 51.28 91 PHE A N 1
ATOM 741 C CA . PHE A 1 91 ? 19.227 -14.374 -14.818 1.00 51.28 91 PHE A CA 1
ATOM 742 C C . PHE A 1 91 ? 18.401 -13.387 -15.669 1.00 51.28 91 PHE A C 1
ATOM 744 O O . PHE A 1 91 ? 17.297 -13.730 -16.089 1.00 51.28 91 PHE A O 1
ATOM 751 N N . LEU A 1 92 ? 18.927 -12.191 -15.970 1.00 53.69 92 LEU A N 1
ATOM 752 C CA . LEU A 1 92 ? 18.224 -11.179 -16.779 1.00 53.69 92 LEU A CA 1
ATOM 753 C C . LEU A 1 92 ? 17.923 -11.660 -18.209 1.00 53.69 92 LEU A C 1
ATOM 755 O O . LEU A 1 92 ? 16.906 -11.278 -18.782 1.00 53.69 92 LEU A O 1
ATOM 759 N N . ASN A 1 93 ? 18.721 -12.602 -18.722 1.00 52.75 93 ASN A N 1
ATOM 760 C CA . ASN A 1 93 ? 18.589 -13.159 -20.070 1.00 52.75 93 ASN A CA 1
ATOM 761 C C . ASN A 1 93 ? 17.314 -14.001 -20.297 1.00 52.75 93 ASN A C 1
ATOM 763 O O . ASN A 1 93 ? 17.036 -14.378 -21.432 1.00 52.75 93 ASN A O 1
ATOM 767 N N . TYR A 1 94 ? 16.547 -14.331 -19.248 1.00 50.69 94 TYR A N 1
ATOM 768 C CA . TYR A 1 94 ? 15.314 -15.129 -19.366 1.00 50.69 94 TYR A CA 1
ATOM 769 C C . TYR A 1 94 ? 14.034 -14.290 -19.493 1.00 50.69 94 TYR A C 1
ATOM 771 O O . TYR A 1 94 ? 12.966 -14.848 -19.753 1.00 50.69 94 TYR A O 1
ATOM 779 N N . ILE A 1 95 ? 14.110 -12.966 -19.319 1.00 56.44 95 ILE A N 1
ATOM 780 C CA . ILE A 1 95 ? 12.971 -12.066 -19.537 1.00 56.44 95 ILE A CA 1
ATOM 781 C C . ILE A 1 95 ? 13.033 -11.599 -20.993 1.00 56.44 95 ILE A C 1
ATOM 783 O O . ILE A 1 95 ? 13.979 -10.926 -21.390 1.00 56.44 95 ILE A O 1
ATOM 787 N N . SER A 1 96 ? 12.047 -11.991 -21.807 1.00 52.50 96 SER A N 1
ATOM 788 C CA . SER A 1 96 ? 12.024 -11.641 -23.232 1.00 52.50 96 SER A CA 1
ATOM 789 C C . SER A 1 96 ? 12.022 -10.125 -23.432 1.00 52.50 96 SER A C 1
ATOM 791 O O . SER A 1 96 ? 11.252 -9.417 -22.785 1.00 52.50 96 SER A O 1
ATOM 793 N N . SER A 1 97 ? 12.821 -9.655 -24.383 1.00 50.91 97 SER A N 1
ATOM 794 C CA . SER A 1 97 ? 13.066 -8.245 -24.706 1.00 50.91 97 SER A CA 1
ATOM 795 C C . SER A 1 97 ? 11.911 -7.474 -25.328 1.00 50.91 97 SER A C 1
ATOM 797 O O . SER A 1 97 ? 11.973 -6.256 -25.476 1.00 50.91 97 SER A O 1
ATOM 799 N N . SER A 1 98 ? 10.825 -8.160 -25.661 1.00 52.38 98 SER A N 1
ATOM 800 C CA . SER A 1 98 ? 9.588 -7.542 -26.112 1.00 52.38 98 SER A CA 1
ATOM 801 C C . SER A 1 98 ? 8.660 -7.333 -24.919 1.00 52.38 98 SER A C 1
ATOM 803 O O . SER A 1 98 ? 8.055 -8.290 -24.429 1.00 52.38 98 SER A O 1
ATOM 805 N N . GLY A 1 99 ? 8.545 -6.101 -24.430 1.00 60.34 99 GLY A N 1
ATOM 806 C CA . GLY A 1 99 ? 7.557 -5.824 -23.399 1.00 60.34 99 GLY A CA 1
ATOM 807 C C . GLY A 1 99 ? 7.460 -4.371 -22.988 1.00 60.34 99 GLY A C 1
ATOM 808 O O . GLY A 1 99 ? 7.648 -4.074 -21.814 1.00 60.34 99 GLY A O 1
ATOM 809 N N . VAL A 1 100 ? 7.065 -3.478 -23.902 1.00 61.97 100 VAL A N 1
ATOM 810 C CA . VAL A 1 100 ? 6.574 -2.127 -23.538 1.00 61.97 100 VAL A CA 1
ATOM 811 C C . VAL A 1 100 ? 5.517 -2.239 -22.423 1.00 61.97 100 VAL A C 1
ATOM 813 O O . VAL A 1 100 ? 5.439 -1.420 -21.507 1.00 61.97 100 VAL A O 1
ATOM 816 N N . PHE A 1 101 ? 4.733 -3.321 -22.451 1.00 68.06 101 PHE A N 1
ATOM 817 C CA . PHE A 1 101 ? 3.696 -3.620 -21.468 1.00 68.06 101 PHE A CA 1
ATOM 818 C C . PHE A 1 101 ? 4.183 -3.852 -20.038 1.00 68.06 101 PHE A C 1
ATOM 820 O O . PHE A 1 101 ? 3.381 -3.706 -19.119 1.00 68.06 101 PHE A O 1
ATOM 827 N N . ILE A 1 102 ? 5.463 -4.146 -19.807 1.00 66.69 102 ILE A N 1
ATOM 828 C CA . ILE A 1 102 ? 6.028 -4.231 -18.451 1.00 66.69 102 ILE A CA 1
ATOM 829 C C . ILE A 1 102 ? 5.847 -2.902 -17.704 1.00 66.69 102 ILE A C 1
ATOM 831 O O . ILE A 1 102 ? 5.549 -2.892 -16.511 1.00 66.69 102 ILE A O 1
ATOM 835 N N . TYR A 1 103 ? 5.955 -1.784 -18.420 1.00 69.81 103 TYR A N 1
ATOM 836 C CA . TYR A 1 103 ? 5.795 -0.436 -17.875 1.00 69.81 103 TYR A CA 1
ATOM 837 C C . TYR A 1 103 ? 4.332 -0.007 -17.737 1.00 69.81 103 TYR A C 1
ATOM 839 O O . TYR A 1 103 ? 4.008 0.886 -16.960 1.00 69.81 103 TYR A O 1
ATOM 847 N N . LEU A 1 104 ? 3.432 -0.655 -18.476 1.00 68.88 104 LEU A N 1
ATOM 848 C CA . LEU A 1 104 ? 1.991 -0.405 -18.412 1.00 68.88 104 LEU A CA 1
ATOM 849 C C . LEU A 1 104 ? 1.285 -1.340 -17.423 1.00 68.88 104 LEU A C 1
ATOM 851 O O . LEU A 1 104 ? 0.182 -1.040 -16.965 1.00 68.88 104 LEU A O 1
ATOM 855 N N . PHE A 1 105 ? 1.918 -2.454 -17.053 1.00 70.56 105 PHE A N 1
ATOM 856 C CA . PHE A 1 105 ? 1.338 -3.471 -16.188 1.00 70.56 105 PHE A CA 1
ATOM 857 C C . PHE A 1 105 ? 0.996 -2.940 -14.783 1.00 70.56 105 PHE A C 1
ATOM 859 O O . PHE A 1 105 ? -0.167 -3.071 -14.395 1.00 70.56 105 PHE A O 1
ATOM 866 N N . PRO A 1 106 ? 1.901 -2.291 -14.019 1.00 74.31 106 PRO A N 1
ATOM 867 C CA . PRO A 1 106 ? 1.550 -1.763 -12.699 1.00 74.31 106 PRO A CA 1
ATOM 868 C C . PRO A 1 106 ? 0.455 -0.686 -12.728 1.00 74.31 106 PRO A C 1
ATOM 870 O O . PRO A 1 106 ? -0.455 -0.797 -11.906 1.00 74.31 106 PRO A O 1
ATOM 873 N N . PRO A 1 107 ? 0.443 0.288 -13.664 1.00 72.88 107 PRO A N 1
ATOM 874 C CA . PRO A 1 107 ? -0.687 1.206 -13.842 1.00 72.88 107 PRO A CA 1
ATOM 875 C C . PRO A 1 107 ? -2.021 0.513 -14.145 1.00 72.88 107 PRO A C 1
ATOM 877 O O . PRO A 1 107 ? -3.052 0.865 -13.570 1.00 72.88 107 PRO A O 1
ATOM 880 N N . LEU A 1 108 ? -2.024 -0.500 -15.014 1.00 70.94 108 LEU A N 1
ATOM 881 C CA . LEU A 1 108 ? -3.241 -1.235 -15.369 1.00 70.94 108 LEU A CA 1
ATOM 882 C C . LEU A 1 108 ? -3.751 -2.080 -14.199 1.00 70.94 108 LEU A C 1
ATOM 884 O O . LEU A 1 108 ? -4.931 -2.020 -13.855 1.00 70.94 108 LEU A O 1
ATOM 888 N N . VAL A 1 109 ? -2.860 -2.814 -13.529 1.00 67.06 109 VAL A N 1
ATOM 889 C CA . VAL A 1 109 ? -3.182 -3.549 -12.299 1.00 67.06 109 VAL A CA 1
ATOM 890 C C . VAL A 1 109 ? -3.665 -2.596 -11.216 1.00 67.06 109 VAL A C 1
ATOM 892 O O . VAL A 1 109 ? -4.593 -2.934 -10.490 1.00 67.06 109 VAL A O 1
ATOM 895 N N . PHE A 1 110 ? -3.087 -1.404 -11.112 1.00 70.06 110 PHE A N 1
ATOM 896 C CA . PHE A 1 110 ? -3.528 -0.370 -10.189 1.00 70.06 110 PHE A CA 1
ATOM 897 C C . PHE A 1 110 ? -4.967 0.077 -10.476 1.00 70.06 110 PHE A C 1
ATOM 899 O O . PHE A 1 110 ? -5.783 0.087 -9.556 1.00 70.06 110 PHE A O 1
ATOM 906 N N . ILE A 1 111 ? -5.320 0.361 -11.733 1.00 68.06 111 ILE A N 1
ATOM 907 C CA . ILE A 1 111 ? -6.691 0.729 -12.132 1.00 68.06 111 ILE A CA 1
ATOM 908 C C . ILE A 1 111 ? -7.676 -0.416 -11.860 1.00 68.06 111 ILE A C 1
ATOM 910 O O . ILE A 1 111 ? -8.760 -0.192 -11.308 1.00 68.06 111 ILE A O 1
ATOM 914 N N . LEU A 1 112 ? -7.301 -1.649 -12.207 1.00 64.38 112 LEU A N 1
ATOM 915 C CA . LEU A 1 112 ? -8.116 -2.842 -11.969 1.00 64.38 112 LEU A CA 1
ATOM 916 C C . LEU A 1 112 ? -8.287 -3.110 -10.474 1.00 64.38 112 LEU A C 1
ATOM 918 O O . LEU A 1 112 ? -9.397 -3.383 -10.019 1.00 64.38 112 LEU A O 1
ATOM 922 N N . PHE A 1 113 ? -7.212 -2.967 -9.695 1.00 62.22 113 PHE A N 1
ATOM 923 C CA . PHE A 1 113 ? -7.247 -3.064 -8.245 1.00 62.22 113 PHE A CA 1
ATOM 924 C C . PHE A 1 113 ? -8.202 -2.021 -7.681 1.00 62.22 113 PHE A C 1
ATOM 926 O O . PHE A 1 113 ? -9.106 -2.412 -6.961 1.00 62.22 113 PHE A O 1
ATOM 933 N N . GLN A 1 114 ? -8.083 -0.743 -8.047 1.00 63.59 114 GLN A N 1
ATOM 934 C CA . GLN A 1 114 ? -8.978 0.314 -7.563 1.00 63.59 114 GLN A CA 1
ATOM 935 C C . GLN A 1 114 ? -10.447 0.035 -7.903 1.00 63.59 114 GLN A C 1
ATOM 937 O O . GLN A 1 114 ? -11.307 0.088 -7.024 1.00 63.59 114 GLN A O 1
ATOM 942 N N . SER A 1 115 ? -10.731 -0.335 -9.151 1.00 56.41 115 SER A N 1
ATOM 943 C CA . SER A 1 115 ? -12.098 -0.567 -9.630 1.00 56.41 115 SER A CA 1
ATOM 944 C C . SER A 1 115 ? -12.739 -1.785 -8.967 1.00 56.41 115 SER A C 1
ATOM 946 O O . SER A 1 115 ? -13.873 -1.715 -8.490 1.00 56.41 115 SER A O 1
ATOM 948 N N . GLY A 1 116 ? -12.015 -2.900 -8.864 1.00 59.25 116 GLY A N 1
ATOM 949 C CA . GLY A 1 116 ? -12.558 -4.067 -8.182 1.00 59.25 116 GLY A CA 1
ATOM 950 C C . GLY A 1 116 ? -12.523 -3.943 -6.658 1.00 59.25 116 GLY A C 1
ATOM 951 O O . GLY A 1 116 ? -13.405 -4.492 -6.009 1.00 59.25 116 GLY A O 1
ATOM 952 N N . TYR A 1 117 ? -11.614 -3.163 -6.058 1.00 56.00 117 TYR A N 1
ATOM 953 C CA . TYR A 1 117 ? -11.669 -2.854 -4.622 1.00 56.00 117 TYR A CA 1
ATOM 954 C C . TYR A 1 117 ? -12.900 -2.005 -4.282 1.00 56.00 117 TYR A C 1
ATOM 956 O O . TYR A 1 117 ? -13.564 -2.268 -3.280 1.00 56.00 117 TYR A O 1
ATOM 964 N N . LEU A 1 118 ? -13.257 -1.043 -5.140 1.00 55.50 118 LEU A N 1
ATOM 965 C CA . LEU A 1 118 ? -14.516 -0.296 -5.053 1.00 55.50 118 LEU A CA 1
ATOM 966 C C . LEU A 1 118 ? -15.730 -1.229 -5.192 1.00 55.50 118 LEU A C 1
ATOM 968 O O . LEU A 1 118 ? -16.654 -1.146 -4.385 1.00 55.50 118 LEU A O 1
ATOM 972 N N . TYR A 1 119 ? -15.698 -2.170 -6.138 1.00 55.47 119 TYR A N 1
ATOM 973 C CA . TYR A 1 119 ? -16.755 -3.173 -6.306 1.00 55.47 119 TYR A CA 1
ATOM 974 C C . TYR A 1 119 ? -16.906 -4.092 -5.076 1.00 55.47 119 TYR A C 1
ATOM 976 O O . TYR A 1 119 ? -18.018 -4.302 -4.588 1.00 55.47 119 TYR A O 1
ATOM 984 N N . PHE A 1 120 ? -15.804 -4.586 -4.500 1.00 51.69 120 PHE A N 1
ATOM 985 C CA . PHE A 1 120 ? -15.838 -5.399 -3.275 1.00 51.69 120 PHE A CA 1
ATOM 986 C C . PHE A 1 120 ? -16.264 -4.613 -2.044 1.00 51.69 120 PHE A C 1
ATOM 988 O O . PHE A 1 120 ? -16.965 -5.162 -1.197 1.00 51.69 120 PHE A O 1
ATOM 995 N N . ALA A 1 121 ? -15.880 -3.339 -1.943 1.00 49.62 121 ALA A N 1
ATOM 996 C CA . ALA A 1 121 ? -16.405 -2.465 -0.910 1.00 49.62 121 ALA A CA 1
ATOM 997 C C . ALA A 1 121 ? -17.938 -2.400 -1.016 1.00 49.62 121 ALA A C 1
ATOM 999 O O . ALA A 1 121 ? -18.620 -2.526 -0.010 1.00 49.62 121 ALA A O 1
ATOM 1000 N N . THR A 1 122 ? -18.516 -2.320 -2.216 1.00 43.53 122 THR A N 1
ATOM 1001 C CA . THR A 1 122 ? -19.979 -2.241 -2.368 1.00 43.53 122 THR A CA 1
ATOM 1002 C C . THR A 1 122 ? -20.759 -3.540 -2.092 1.00 43.53 122 THR A C 1
ATOM 1004 O O . THR A 1 122 ? -21.966 -3.464 -1.857 1.00 43.53 122 THR A O 1
ATOM 1007 N N . ASP A 1 123 ? -20.120 -4.719 -2.050 1.00 46.75 123 ASP A N 1
ATOM 1008 C CA . ASP A 1 123 ? -20.807 -6.007 -1.835 1.00 46.75 123 ASP A CA 1
ATOM 1009 C C . ASP A 1 123 ? -20.755 -6.487 -0.366 1.00 46.75 123 ASP A C 1
ATOM 1011 O O . ASP A 1 123 ? -19.919 -7.296 0.050 1.00 46.75 123 ASP A O 1
ATOM 1015 N N . ILE A 1 124 ? -21.728 -6.026 0.428 1.00 43.59 124 ILE A N 1
ATOM 1016 C CA . ILE A 1 124 ? -21.942 -6.359 1.855 1.00 43.59 124 ILE A CA 1
ATOM 1017 C C . ILE A 1 124 ? -22.080 -7.884 2.107 1.00 43.59 124 ILE A C 1
ATOM 1019 O O . ILE A 1 124 ? -21.867 -8.374 3.228 1.00 43.59 124 ILE A O 1
ATOM 1023 N N . LYS A 1 125 ? -22.405 -8.687 1.083 1.00 41.06 125 LYS A N 1
ATOM 1024 C CA . LYS A 1 125 ? -22.695 -10.122 1.246 1.00 41.06 125 LYS A CA 1
ATOM 1025 C C . LYS A 1 125 ? -21.446 -11.006 1.380 1.00 41.06 125 LYS A C 1
ATOM 1027 O O . LYS A 1 125 ? -21.584 -12.119 1.886 1.00 41.06 125 LYS A O 1
ATOM 1032 N N . ARG A 1 126 ? -20.237 -10.530 1.045 1.00 43.00 126 ARG A N 1
ATOM 1033 C CA . ARG A 1 126 ? -19.019 -11.377 0.943 1.00 43.00 126 ARG A CA 1
ATOM 1034 C C . ARG A 1 126 ? -18.039 -11.342 2.121 1.00 43.00 126 ARG A C 1
ATOM 1036 O O . ARG A 1 126 ? -16.975 -11.946 2.052 1.00 43.00 126 ARG A O 1
ATOM 1043 N N . VAL A 1 127 ? -18.376 -10.679 3.220 1.00 44.62 127 VAL A N 1
ATOM 1044 C CA . VAL A 1 127 ? -17.481 -10.560 4.385 1.00 44.62 127 VAL A CA 1
ATOM 1045 C C . VAL A 1 127 ? -17.897 -11.562 5.459 1.00 44.62 127 VAL A C 1
ATOM 1047 O O . VAL A 1 127 ? -18.695 -11.232 6.324 1.00 44.62 127 VAL A O 1
ATOM 1050 N N . SER A 1 128 ? -17.422 -12.804 5.438 1.00 38.53 128 SER A N 1
ATOM 1051 C CA . SER A 1 128 ? -17.772 -13.748 6.509 1.00 38.53 128 SER A CA 1
ATOM 1052 C C . SER A 1 128 ? -16.961 -13.461 7.788 1.00 38.53 128 SER A C 1
ATOM 1054 O O . SER A 1 128 ? -15.763 -13.188 7.757 1.00 38.53 128 SER A O 1
ATOM 1056 N N . ILE A 1 129 ? -17.630 -13.461 8.942 1.00 42.34 129 ILE A N 1
ATOM 1057 C CA . ILE A 1 129 ? -16.973 -13.460 10.255 1.00 42.34 129 ILE A CA 1
ATOM 1058 C C . ILE A 1 129 ? -16.918 -14.927 10.673 1.00 42.34 129 ILE A C 1
ATOM 1060 O O . ILE A 1 129 ? -17.962 -15.580 10.673 1.00 42.34 129 ILE A O 1
ATOM 1064 N N . ASN A 1 130 ? -15.730 -15.461 10.973 1.00 45.09 130 ASN A N 1
ATOM 1065 C CA . ASN A 1 130 ? -15.668 -16.785 11.594 1.00 45.09 130 ASN A CA 1
ATOM 1066 C C . ASN A 1 130 ? -16.218 -16.704 13.030 1.00 45.09 130 ASN A C 1
ATOM 1068 O O . ASN A 1 130 ? -16.309 -15.616 13.596 1.00 45.09 130 ASN A O 1
ATOM 1072 N N . ASP A 1 131 ? -16.543 -17.835 13.651 1.00 36.25 131 ASP A N 1
ATOM 1073 C CA . ASP A 1 131 ? -17.173 -17.844 14.983 1.00 36.25 131 ASP A CA 1
ATOM 1074 C C . ASP A 1 131 ? -16.345 -17.143 16.081 1.00 36.25 131 ASP A C 1
ATOM 1076 O O . ASP A 1 131 ? -16.888 -16.728 17.099 1.00 36.25 131 ASP A O 1
ATOM 1080 N N . GLN A 1 132 ? -15.056 -16.903 15.824 1.00 36.19 132 GLN A N 1
ATOM 1081 C CA . GLN A 1 132 ? -14.102 -16.231 16.709 1.00 36.19 132 GLN A CA 1
ATOM 1082 C C . GLN A 1 132 ? -14.025 -14.707 16.502 1.00 36.19 132 GLN A C 1
ATOM 1084 O O . GLN A 1 132 ? -13.107 -14.061 17.007 1.00 36.19 132 GLN A O 1
ATOM 1089 N N . GLY A 1 133 ? -14.915 -14.113 15.700 1.00 35.53 133 GLY A N 1
ATOM 1090 C CA . GLY A 1 133 ? -14.894 -12.672 15.430 1.00 35.53 133 GLY A CA 1
ATOM 1091 C C . GLY A 1 133 ? -13.751 -12.221 14.514 1.00 35.53 133 GLY A C 1
ATOM 1092 O O . GLY A 1 133 ? -13.574 -11.020 14.303 1.00 35.53 133 GLY A O 1
ATOM 1093 N N . ARG A 1 134 ? -12.976 -13.153 13.939 1.00 37.56 134 ARG A N 1
ATOM 1094 C CA . ARG A 1 134 ? -11.917 -12.806 12.989 1.00 37.56 134 ARG A CA 1
ATOM 1095 C C . ARG A 1 134 ? -12.565 -12.390 11.678 1.00 37.56 134 ARG A C 1
ATOM 1097 O O . ARG A 1 134 ? -13.439 -13.085 11.152 1.00 37.56 134 ARG A O 1
ATOM 1104 N N . ILE A 1 135 ? -12.094 -11.270 11.132 1.00 37.62 135 ILE A N 1
ATOM 1105 C CA . ILE A 1 135 ? -12.423 -10.854 9.770 1.00 37.62 135 ILE A CA 1
ATOM 1106 C C . ILE A 1 135 ? -11.840 -11.919 8.845 1.00 37.62 135 ILE A C 1
ATOM 1108 O O . ILE A 1 135 ? -10.644 -11.907 8.538 1.00 37.62 135 ILE A O 1
ATOM 1112 N N . LYS A 1 136 ? -12.679 -12.857 8.399 1.00 39.22 136 LYS A N 1
ATOM 1113 C CA . LYS A 1 136 ? -12.349 -13.651 7.233 1.00 39.22 136 LYS A CA 1
ATOM 1114 C C . LYS A 1 136 ? -12.543 -12.684 6.079 1.00 39.22 136 LYS A C 1
ATOM 1116 O O . LYS A 1 136 ? -13.649 -12.437 5.602 1.00 39.22 136 LYS A O 1
ATOM 1121 N N . TYR A 1 137 ? -11.444 -12.067 5.663 1.00 42.41 137 TYR A N 1
ATOM 1122 C CA . TYR A 1 137 ? -11.391 -11.582 4.304 1.00 42.41 137 TYR A CA 1
ATOM 1123 C C . TYR A 1 137 ? -11.526 -12.852 3.453 1.00 42.41 137 TYR A C 1
ATOM 1125 O O . TYR A 1 137 ? -10.518 -13.427 3.055 1.00 42.41 137 TYR A O 1
ATOM 1133 N N . ASP A 1 138 ? -12.754 -13.283 3.135 1.00 43.91 138 ASP A N 1
ATOM 1134 C CA . ASP A 1 138 ? -13.025 -14.006 1.889 1.00 43.91 138 ASP A CA 1
ATOM 1135 C C . ASP A 1 138 ? -12.804 -12.995 0.744 1.00 43.91 138 ASP A C 1
ATOM 1137 O O . ASP A 1 138 ? -13.642 -12.782 -0.126 1.00 43.91 138 ASP A O 1
ATOM 1141 N N . HIS A 1 139 ? -11.648 -12.313 0.771 1.00 45.34 139 HIS A N 1
ATOM 1142 C CA . HIS A 1 139 ? -11.061 -11.726 -0.400 1.00 45.34 139 HIS A CA 1
ATOM 1143 C C . HIS A 1 139 ? -10.814 -12.946 -1.250 1.00 45.34 139 HIS A C 1
ATOM 1145 O O . HIS A 1 139 ? -10.014 -13.804 -0.856 1.00 45.34 139 HIS A O 1
ATOM 1151 N N . PRO A 1 140 ? -11.569 -13.108 -2.330 1.00 46.28 140 PRO A N 1
ATOM 1152 C CA . PRO A 1 140 ? -11.489 -14.358 -3.010 1.00 46.28 140 PRO A CA 1
ATOM 1153 C C . PRO A 1 140 ? -10.076 -14.447 -3.549 1.00 46.28 140 PRO A C 1
ATOM 1155 O O . PRO A 1 140 ? -9.627 -13.538 -4.242 1.00 46.28 140 PRO A O 1
ATOM 1158 N N . VAL A 1 141 ? -9.348 -15.501 -3.197 1.00 43.59 141 VAL A N 1
ATOM 1159 C CA . VAL A 1 141 ? -8.018 -15.716 -3.773 1.00 43.59 141 VAL A CA 1
ATOM 1160 C C . VAL A 1 141 ? -8.145 -15.745 -5.304 1.00 43.59 141 VAL A C 1
ATOM 1162 O O . VAL A 1 141 ? -7.271 -15.239 -5.999 1.00 43.59 141 VAL A O 1
ATOM 1165 N N . TRP A 1 142 ? -9.319 -16.159 -5.813 1.00 49.22 142 TRP A N 1
ATOM 1166 C CA . TRP A 1 142 ? -9.717 -16.008 -7.211 1.00 49.22 142 TRP A CA 1
ATOM 1167 C C . TRP A 1 142 ? -9.639 -14.579 -7.747 1.00 49.22 142 TRP A C 1
ATOM 1169 O O . TRP A 1 142 ? -9.307 -14.431 -8.907 1.00 49.22 142 TRP A O 1
ATOM 1179 N N . TYR A 1 143 ? -9.861 -13.525 -6.961 1.00 55.06 143 TYR A N 1
ATOM 1180 C CA . TYR A 1 143 ? -9.690 -12.146 -7.428 1.00 55.06 143 TYR A CA 1
ATOM 1181 C C . TYR A 1 143 ? -8.217 -11.804 -7.667 1.00 55.06 143 TYR A C 1
ATOM 1183 O O . TYR A 1 143 ? -7.880 -11.203 -8.682 1.00 55.06 143 TYR A O 1
ATOM 1191 N N . SER A 1 144 ? -7.324 -12.253 -6.781 1.00 53.16 144 SER A N 1
ATOM 1192 C CA . SER A 1 144 ? -5.880 -12.168 -7.020 1.00 53.16 144 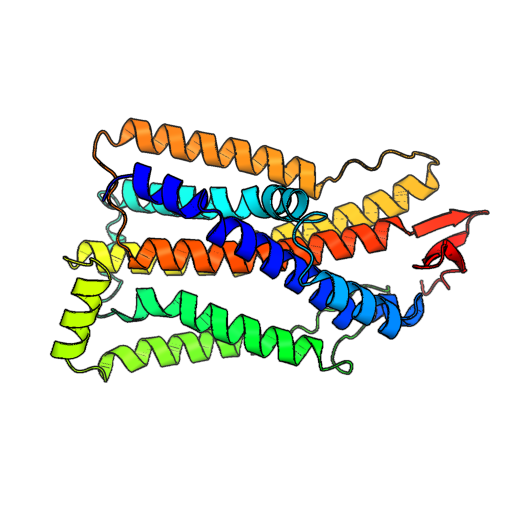SER A CA 1
ATOM 1193 C C . SER A 1 144 ? -5.469 -13.020 -8.225 1.00 53.16 144 SER A C 1
ATOM 1195 O O . SER A 1 144 ? -4.628 -12.584 -9.002 1.00 53.16 144 SER A O 1
ATOM 1197 N N . TYR A 1 145 ? -6.090 -14.191 -8.424 1.00 54.12 145 TYR A N 1
ATOM 1198 C CA . TYR A 1 145 ? -5.881 -15.022 -9.616 1.00 54.12 145 TYR A CA 1
ATOM 1199 C C . TYR A 1 145 ? -6.459 -14.393 -10.888 1.00 54.12 145 TYR A C 1
ATOM 1201 O O . TYR A 1 145 ? -5.867 -14.558 -11.942 1.00 54.12 145 TYR A O 1
ATOM 1209 N N . VAL A 1 146 ? -7.556 -13.638 -10.810 1.00 60.03 146 VAL A N 1
ATOM 1210 C CA . VAL A 1 146 ? -8.142 -12.896 -11.936 1.00 60.03 146 VAL A CA 1
ATOM 1211 C C . VAL A 1 146 ? -7.269 -11.700 -12.291 1.00 60.03 146 VAL A C 1
ATOM 1213 O O . VAL A 1 146 ? -6.997 -11.503 -13.465 1.00 60.03 146 VAL A O 1
ATOM 1216 N N . ILE A 1 147 ? -6.757 -10.949 -11.311 1.00 60.97 147 ILE A N 1
ATOM 1217 C CA . ILE A 1 147 ? -5.758 -9.898 -11.560 1.00 60.97 147 ILE A CA 1
ATOM 1218 C C . ILE A 1 147 ? -4.495 -10.503 -12.180 1.00 60.97 147 ILE A C 1
ATOM 1220 O O . ILE A 1 147 ? -3.976 -9.958 -13.148 1.00 60.97 147 ILE A O 1
ATOM 1224 N N . LEU A 1 148 ? -4.022 -11.641 -11.662 1.00 57.81 148 LEU A N 1
ATOM 1225 C CA . LEU A 1 148 ? -2.872 -12.357 -12.212 1.00 57.81 148 LEU A CA 1
ATOM 1226 C C . LEU A 1 148 ? -3.144 -12.840 -13.645 1.00 57.81 148 LEU A C 1
ATOM 1228 O O . LEU A 1 148 ? -2.298 -12.668 -14.511 1.00 57.81 148 LEU A O 1
ATOM 1232 N N . PHE A 1 149 ? -4.326 -13.396 -13.911 1.00 61.16 149 PHE A N 1
ATOM 1233 C CA . PHE A 1 149 ? -4.738 -13.898 -15.222 1.00 61.16 149 PHE A CA 1
ATOM 1234 C C . PHE A 1 149 ? -4.925 -12.773 -16.244 1.00 61.16 149 PHE A C 1
ATOM 1236 O O . PHE A 1 149 ? -4.443 -12.887 -17.365 1.00 61.16 149 PHE A O 1
ATOM 1243 N N . ILE A 1 150 ? -5.550 -11.658 -15.850 1.00 62.09 150 ILE A N 1
ATOM 1244 C CA . ILE A 1 150 ? -5.597 -10.431 -16.653 1.00 62.09 150 ILE A CA 1
ATOM 1245 C C . ILE A 1 150 ? -4.172 -9.929 -16.900 1.00 62.09 150 ILE A C 1
ATOM 1247 O O . ILE A 1 150 ? -3.845 -9.553 -18.017 1.00 62.09 150 ILE A O 1
ATOM 1251 N N . GLY A 1 151 ? -3.303 -9.998 -15.894 1.00 61.25 151 GLY A N 1
ATOM 1252 C CA . GLY A 1 151 ? -1.885 -9.695 -16.025 1.00 61.25 151 GLY A CA 1
ATOM 1253 C C . GLY A 1 151 ? -1.172 -10.525 -17.088 1.00 61.25 151 GLY A C 1
ATOM 1254 O O . GLY A 1 151 ? -0.467 -9.977 -17.930 1.00 61.25 151 GLY A O 1
ATOM 1255 N N . VAL A 1 152 ? -1.409 -11.837 -17.087 1.00 61.44 152 VAL A N 1
ATOM 1256 C CA . VAL A 1 152 ? -0.889 -12.765 -18.099 1.00 61.44 152 VAL A CA 1
ATOM 1257 C C . VAL A 1 152 ? -1.479 -12.462 -19.479 1.00 61.44 152 VAL A C 1
ATOM 1259 O O . VAL A 1 152 ? -0.732 -12.406 -20.449 1.00 61.44 152 VAL A O 1
ATOM 1262 N N . LEU A 1 153 ? -2.787 -12.209 -19.587 1.00 62.34 153 LEU A N 1
ATOM 1263 C CA . LEU A 1 153 ? -3.431 -11.820 -20.848 1.00 62.34 153 LEU A CA 1
ATOM 1264 C C . LEU A 1 153 ? -2.855 -10.519 -21.413 1.00 62.34 153 LEU A C 1
ATOM 1266 O O . LEU A 1 153 ? -2.556 -10.460 -22.599 1.00 62.34 153 LEU A O 1
ATOM 1270 N N . ILE A 1 154 ? -2.644 -9.505 -20.572 1.00 61.59 154 ILE A N 1
ATOM 1271 C CA . ILE A 1 154 ? -2.022 -8.233 -20.962 1.00 61.59 154 ILE A CA 1
ATOM 1272 C C . ILE A 1 154 ? -0.585 -8.465 -21.439 1.00 61.59 154 ILE A C 1
ATOM 1274 O O . ILE A 1 154 ? -0.179 -7.903 -22.450 1.00 61.59 154 ILE A O 1
ATOM 1278 N N . PHE A 1 155 ? 0.173 -9.337 -20.771 1.00 62.19 155 PHE A N 1
ATOM 1279 C CA . PHE A 1 155 ? 1.516 -9.704 -21.222 1.00 62.19 155 PHE A CA 1
ATOM 1280 C C . PHE A 1 155 ? 1.492 -10.387 -22.602 1.00 62.19 155 PHE A C 1
ATOM 1282 O O . PHE A 1 155 ? 2.346 -10.126 -23.446 1.00 62.19 155 PHE A O 1
ATOM 1289 N N . LEU A 1 156 ? 0.477 -11.213 -22.875 1.00 63.69 156 LEU A N 1
ATOM 1290 C CA . LEU A 1 156 ? 0.268 -11.831 -24.189 1.00 63.69 156 LEU A CA 1
ATOM 1291 C C . LEU A 1 156 ? -0.181 -10.820 -25.260 1.00 63.69 156 LEU A C 1
ATOM 1293 O O . LEU A 1 156 ? 0.102 -11.037 -26.440 1.00 63.69 156 LEU A O 1
ATOM 1297 N N . MET A 1 157 ? -0.823 -9.711 -24.870 1.00 64.81 157 MET A N 1
ATOM 1298 C CA . MET A 1 157 ? -1.234 -8.645 -25.792 1.00 64.81 157 MET A CA 1
ATOM 1299 C C . MET A 1 157 ? -0.053 -7.908 -26.438 1.00 64.81 157 MET A C 1
ATOM 1301 O O . MET A 1 157 ? -0.218 -7.381 -27.537 1.00 64.81 157 MET A O 1
ATOM 1305 N N . ASP A 1 158 ? 1.145 -7.932 -25.835 1.00 68.19 158 ASP A N 1
ATOM 1306 C CA . ASP A 1 158 ? 2.360 -7.342 -26.425 1.00 68.19 158 ASP A CA 1
ATOM 1307 C C . ASP A 1 158 ? 2.623 -7.866 -27.840 1.00 68.19 158 ASP A C 1
ATOM 1309 O O . ASP A 1 158 ? 3.042 -7.118 -28.719 1.00 68.19 158 ASP A O 1
ATOM 1313 N N . ARG A 1 159 ? 2.288 -9.130 -28.112 1.00 66.75 159 ARG A N 1
ATOM 1314 C CA . ARG A 1 159 ? 2.483 -9.751 -29.430 1.00 66.75 159 ARG A CA 1
ATOM 1315 C C . ARG A 1 159 ? 1.598 -9.175 -30.537 1.00 66.75 159 ARG A C 1
ATOM 1317 O O . ARG A 1 159 ? 1.894 -9.413 -31.701 1.00 66.75 159 ARG A O 1
ATOM 1324 N N . PHE A 1 160 ? 0.544 -8.440 -30.188 1.00 69.94 160 PHE A N 1
ATOM 1325 C CA . PHE A 1 160 ? -0.412 -7.867 -31.140 1.00 69.94 160 PHE A CA 1
ATOM 1326 C C . PHE A 1 160 ? -0.209 -6.366 -31.379 1.00 69.94 160 PHE A C 1
ATOM 1328 O O . PHE A 1 160 ? -0.890 -5.799 -32.227 1.00 69.94 160 PHE A O 1
ATOM 1335 N N . LEU A 1 161 ? 0.706 -5.713 -30.652 1.00 70.19 161 LEU A N 1
ATOM 1336 C CA . LEU A 1 161 ? 1.076 -4.325 -30.933 1.00 70.19 161 LEU A CA 1
ATOM 1337 C C . LEU A 1 161 ? 2.007 -4.246 -32.144 1.00 70.19 161 LEU A C 1
ATOM 1339 O O . LEU A 1 161 ? 3.006 -4.966 -32.219 1.00 70.19 161 LEU A O 1
ATOM 1343 N N . GLU A 1 162 ? 1.711 -3.312 -33.043 1.00 79.06 162 GLU A N 1
ATOM 1344 C CA . GLU A 1 162 ? 2.556 -3.009 -34.194 1.00 79.06 162 GLU A CA 1
ATOM 1345 C C . GLU A 1 162 ? 3.935 -2.470 -33.753 1.00 79.06 162 GLU A C 1
ATOM 1347 O O . GLU A 1 162 ? 4.019 -1.725 -32.768 1.00 79.06 162 GLU A O 1
ATOM 1352 N N . PRO A 1 163 ? 5.031 -2.814 -34.461 1.00 79.88 163 PRO A N 1
ATOM 1353 C CA . PRO A 1 163 ? 6.389 -2.398 -34.093 1.00 79.88 163 PRO A CA 1
ATOM 1354 C C . PRO A 1 163 ? 6.576 -0.880 -33.955 1.00 79.88 163 PRO A C 1
ATOM 1356 O O . PRO A 1 163 ? 7.287 -0.427 -33.061 1.00 79.88 163 PRO A O 1
ATOM 1359 N N . GLU A 1 164 ? 5.908 -0.092 -34.798 1.00 79.56 164 GLU A N 1
ATOM 1360 C CA . GLU A 1 164 ? 5.989 1.374 -34.791 1.00 79.56 164 GLU A CA 1
ATOM 1361 C C . GLU A 1 164 ? 5.410 1.964 -33.498 1.00 79.56 164 GLU A C 1
ATOM 1363 O O . GLU A 1 164 ? 6.055 2.777 -32.834 1.00 79.56 164 GLU A O 1
ATOM 1368 N N . ALA A 1 165 ? 4.244 1.472 -33.067 1.00 74.00 165 ALA A N 1
ATOM 1369 C CA . ALA A 1 165 ? 3.630 1.864 -31.801 1.00 74.00 165 ALA A CA 1
ATOM 1370 C C . ALA A 1 165 ? 4.507 1.483 -30.595 1.00 74.00 165 ALA A C 1
ATOM 1372 O O . ALA A 1 165 ? 4.596 2.243 -29.628 1.00 74.00 165 ALA A O 1
ATOM 1373 N N . LYS A 1 166 ? 5.193 0.331 -30.656 1.00 74.19 166 LYS A N 1
ATOM 1374 C CA . LYS A 1 166 ? 6.144 -0.082 -29.612 1.00 74.19 166 LYS A CA 1
ATOM 1375 C C . LYS A 1 166 ? 7.342 0.857 -29.524 1.00 74.19 166 LYS A C 1
ATOM 1377 O O . LYS A 1 166 ? 7.722 1.233 -28.419 1.00 74.19 166 LYS A O 1
ATOM 1382 N N . SER A 1 167 ? 7.907 1.248 -30.667 1.00 76.94 167 SER A N 1
ATOM 1383 C CA . SER A 1 167 ? 9.034 2.185 -30.715 1.00 76.94 167 SER A CA 1
ATOM 1384 C C . SER A 1 167 ? 8.650 3.536 -30.113 1.00 76.94 167 SER A C 1
ATOM 1386 O O . SER A 1 167 ? 9.317 4.003 -29.196 1.00 76.94 167 SER A O 1
ATOM 1388 N N . MET A 1 168 ? 7.515 4.107 -30.534 1.00 78.75 168 MET A N 1
ATOM 1389 C CA . MET A 1 168 ? 7.030 5.390 -30.008 1.00 78.75 168 MET A CA 1
ATOM 1390 C C . MET A 1 168 ? 6.802 5.365 -28.489 1.00 78.75 168 MET A C 1
ATOM 1392 O O . MET A 1 168 ? 7.102 6.335 -27.791 1.00 78.75 168 MET A O 1
ATOM 1396 N N . LEU A 1 169 ? 6.258 4.265 -27.961 1.00 75.00 169 LEU A N 1
ATOM 1397 C CA . LEU A 1 169 ? 6.038 4.107 -26.523 1.00 75.00 169 LEU A CA 1
ATOM 1398 C C . LEU A 1 169 ? 7.350 3.944 -25.748 1.00 75.00 169 LEU A C 1
ATOM 1400 O O . LEU A 1 169 ? 7.485 4.534 -24.678 1.00 75.00 169 LEU A O 1
ATOM 1404 N N . ASN A 1 170 ? 8.313 3.181 -26.270 1.00 77.88 170 ASN A N 1
ATOM 1405 C CA . ASN A 1 170 ? 9.634 3.039 -25.653 1.00 77.88 170 ASN A CA 1
ATOM 1406 C C . ASN A 1 170 ? 10.375 4.379 -25.585 1.00 77.88 170 ASN A C 1
ATOM 1408 O O . ASN A 1 170 ? 10.916 4.713 -24.530 1.00 77.88 170 ASN A O 1
ATOM 1412 N N . ASP A 1 171 ? 10.307 5.181 -26.649 1.00 79.31 171 ASP A N 1
ATOM 1413 C CA . ASP A 1 171 ? 10.895 6.523 -26.679 1.00 79.31 171 ASP A CA 1
ATOM 1414 C C . ASP A 1 171 ? 10.268 7.427 -25.605 1.00 79.31 171 ASP A C 1
ATOM 1416 O O . ASP A 1 171 ? 10.974 8.098 -24.848 1.00 79.31 171 ASP A O 1
ATOM 1420 N N . TYR A 1 172 ? 8.935 7.400 -25.466 1.00 78.25 172 TYR A N 1
ATOM 1421 C CA . TYR A 1 172 ? 8.230 8.157 -24.425 1.00 78.25 172 TYR A CA 1
ATOM 1422 C C . TYR A 1 172 ? 8.607 7.708 -23.005 1.00 78.25 172 TYR A C 1
ATOM 1424 O O . TYR A 1 172 ? 8.780 8.532 -22.104 1.00 78.25 172 TYR A O 1
ATOM 1432 N N . LEU A 1 173 ? 8.746 6.397 -22.796 1.00 77.19 173 LEU A N 1
ATOM 1433 C CA . LEU A 1 173 ? 9.120 5.809 -21.509 1.00 77.19 173 LEU A CA 1
ATOM 1434 C C . LEU A 1 173 ? 10.618 5.958 -21.191 1.00 77.19 173 LEU A C 1
ATOM 1436 O O . L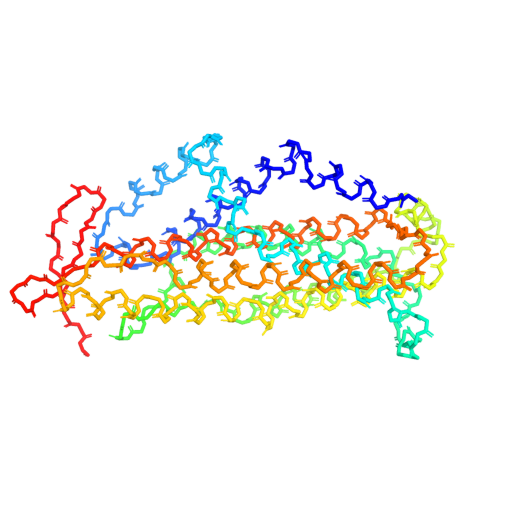EU A 1 173 ? 11.023 5.630 -20.071 1.00 77.19 173 LEU A O 1
ATOM 1440 N N . GLN A 1 174 ? 11.403 6.503 -22.130 1.00 77.81 174 GLN A N 1
ATOM 1441 C CA . GLN A 1 174 ? 12.862 6.649 -22.077 1.00 77.81 174 GLN A CA 1
ATOM 1442 C C . GLN A 1 174 ? 13.580 5.307 -21.913 1.00 77.81 174 GLN A C 1
ATOM 1444 O O . GLN A 1 174 ? 14.464 5.147 -21.070 1.00 77.81 174 GLN A O 1
ATOM 1449 N N . VAL A 1 175 ? 13.160 4.329 -22.710 1.00 74.62 175 VAL A N 1
ATOM 1450 C CA . VAL A 1 175 ? 13.688 2.969 -22.702 1.00 74.62 175 VAL A CA 1
ATOM 1451 C C . VAL A 1 175 ? 14.462 2.751 -23.994 1.00 74.62 175 VAL A C 1
ATOM 1453 O O . VAL A 1 175 ? 13.887 2.459 -25.039 1.00 74.62 175 VAL A O 1
ATOM 1456 N N . ASN A 1 176 ? 15.779 2.928 -23.911 1.00 72.69 176 ASN A N 1
ATOM 1457 C CA . ASN A 1 176 ? 16.634 3.054 -25.094 1.00 72.69 176 ASN A CA 1
ATOM 1458 C C . ASN A 1 176 ? 17.359 1.753 -25.465 1.00 72.69 176 ASN A C 1
ATOM 1460 O O . ASN A 1 176 ? 17.996 1.680 -26.514 1.00 72.69 176 ASN A O 1
ATOM 1464 N N . ASP A 1 177 ? 17.303 0.739 -24.601 1.00 76.44 177 ASP A N 1
ATOM 1465 C CA . ASP A 1 177 ? 18.048 -0.501 -24.775 1.00 76.44 177 ASP A CA 1
ATOM 1466 C C . ASP A 1 177 ? 17.362 -1.704 -24.106 1.00 76.44 177 ASP A C 1
ATOM 1468 O O . ASP A 1 177 ? 16.555 -1.588 -23.180 1.00 76.44 177 ASP A O 1
ATOM 1472 N N . GLU A 1 178 ? 17.720 -2.891 -24.589 1.00 75.12 178 GLU A N 1
ATOM 1473 C CA . GLU A 1 178 ? 17.168 -4.175 -24.156 1.00 75.12 178 GLU A CA 1
ATOM 1474 C C . GLU A 1 178 ? 17.479 -4.509 -22.687 1.00 75.12 178 GLU A C 1
ATOM 1476 O O . GLU A 1 178 ? 16.643 -5.096 -21.996 1.00 75.12 178 GLU A O 1
ATOM 1481 N N . LYS A 1 179 ? 18.646 -4.094 -22.174 1.00 76.44 179 LYS A N 1
ATOM 1482 C CA . LYS A 1 179 ? 19.034 -4.330 -20.776 1.00 76.44 179 LYS A CA 1
ATOM 1483 C C . LYS A 1 179 ? 18.134 -3.526 -19.839 1.00 76.44 179 LYS A C 1
ATOM 1485 O O . LYS A 1 179 ? 17.699 -4.056 -18.816 1.00 76.44 179 LYS A O 1
ATOM 1490 N N . THR A 1 180 ? 17.794 -2.290 -20.202 1.00 77.50 180 THR A N 1
ATOM 1491 C CA . THR A 1 180 ? 16.836 -1.463 -19.457 1.00 77.50 180 THR A CA 1
ATOM 1492 C C . THR A 1 180 ? 15.455 -2.125 -19.397 1.00 77.50 180 THR A C 1
ATOM 1494 O O . THR A 1 180 ? 14.895 -2.244 -18.308 1.00 77.50 180 THR A O 1
ATOM 1497 N N . ILE A 1 181 ? 14.950 -2.668 -20.513 1.00 76.00 181 ILE A N 1
ATOM 1498 C CA . ILE A 1 181 ? 13.671 -3.411 -20.551 1.00 76.00 181 ILE A CA 1
ATOM 1499 C C . ILE A 1 181 ? 13.680 -4.597 -19.580 1.00 76.00 181 ILE A C 1
ATOM 1501 O O . ILE A 1 181 ? 12.754 -4.772 -18.782 1.00 76.00 181 ILE A O 1
ATOM 1505 N N . GLN A 1 182 ? 14.734 -5.413 -19.624 1.00 75.12 182 GLN A N 1
ATOM 1506 C CA . GLN A 1 182 ? 14.866 -6.593 -18.767 1.00 75.12 182 GLN A CA 1
ATOM 1507 C C . GLN A 1 182 ? 14.930 -6.222 -17.280 1.00 75.12 182 GLN A C 1
ATOM 1509 O O . GLN A 1 182 ? 14.280 -6.867 -16.451 1.00 75.12 182 GLN A O 1
ATOM 1514 N N . LEU A 1 183 ? 15.674 -5.165 -16.935 1.00 78.38 183 LEU A N 1
ATOM 1515 C CA . LEU A 1 183 ? 15.797 -4.679 -15.559 1.00 78.38 183 LEU A CA 1
ATOM 1516 C C . LEU A 1 183 ? 14.470 -4.178 -15.003 1.00 78.38 183 LEU A C 1
ATOM 1518 O O . LEU A 1 183 ? 14.096 -4.548 -13.887 1.00 78.38 183 LEU A O 1
ATOM 1522 N N . SER A 1 184 ? 13.732 -3.396 -15.785 1.00 78.69 184 SER A N 1
ATOM 1523 C CA . SER A 1 184 ? 12.405 -2.917 -15.407 1.00 78.69 184 SER A CA 1
ATOM 1524 C C . SER A 1 184 ? 11.407 -4.069 -15.269 1.00 78.69 184 SER A C 1
ATOM 1526 O O . SER A 1 184 ? 10.636 -4.111 -14.310 1.00 78.69 184 SER A O 1
ATOM 1528 N N . GLY A 1 185 ? 11.471 -5.065 -16.160 1.00 76.75 185 GLY A N 1
ATOM 1529 C CA . GLY A 1 185 ? 10.690 -6.306 -16.070 1.00 76.75 185 GLY A CA 1
ATOM 1530 C C . GLY A 1 185 ? 10.912 -7.041 -14.766 1.00 76.75 185 GLY A C 1
ATOM 1531 O O . GLY A 1 185 ? 9.965 -7.386 -14.051 1.00 76.75 185 GLY A O 1
ATOM 1532 N N . PHE A 1 186 ? 12.181 -7.224 -14.423 1.00 78.81 186 PHE A N 1
ATOM 1533 C CA . PHE A 1 186 ? 12.563 -7.870 -13.184 1.00 78.81 186 PHE A CA 1
ATOM 1534 C C . PHE A 1 186 ? 12.139 -7.051 -11.958 1.00 78.81 186 PHE A C 1
ATOM 1536 O O . PHE A 1 186 ? 11.604 -7.617 -11.003 1.00 78.81 186 PHE A O 1
ATOM 1543 N N . PHE A 1 187 ? 12.299 -5.724 -11.997 1.00 85.12 187 PHE A N 1
ATOM 1544 C CA . PHE A 1 187 ? 11.828 -4.823 -10.946 1.00 85.12 187 PHE A CA 1
ATOM 1545 C C . PHE A 1 187 ? 10.325 -4.947 -10.715 1.00 85.12 187 PHE A C 1
ATOM 1547 O O . PHE A 1 187 ? 9.909 -5.193 -9.584 1.00 85.12 187 PHE A O 1
ATOM 1554 N N . VAL A 1 188 ? 9.515 -4.839 -11.766 1.00 81.00 188 VAL A N 1
ATOM 1555 C CA . VAL A 1 188 ? 8.055 -4.941 -11.676 1.00 81.00 188 VAL A CA 1
ATOM 1556 C C . VAL A 1 188 ? 7.631 -6.287 -11.094 1.00 81.00 188 VAL A C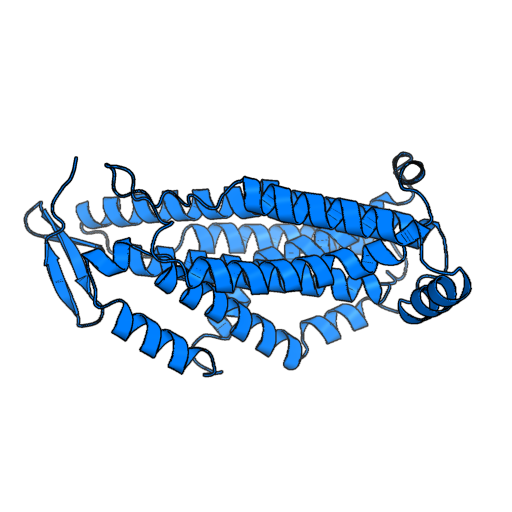 1
ATOM 1558 O O . VAL A 1 188 ? 6.779 -6.327 -10.204 1.00 81.00 188 VAL A O 1
ATOM 1561 N N . LEU A 1 189 ? 8.262 -7.383 -11.527 1.00 78.31 189 LEU A N 1
ATOM 1562 C CA . LEU A 1 189 ? 8.005 -8.716 -10.987 1.00 78.31 189 LEU A CA 1
ATOM 1563 C C . LEU A 1 189 ? 8.352 -8.799 -9.492 1.00 78.31 189 LEU A C 1
ATOM 1565 O O . LEU A 1 189 ? 7.535 -9.259 -8.692 1.00 78.31 189 LEU A O 1
ATOM 1569 N N . CYS A 1 190 ? 9.531 -8.315 -9.095 1.00 82.00 190 CYS A N 1
ATOM 1570 C CA . CYS A 1 190 ? 9.977 -8.310 -7.701 1.00 82.00 190 CYS A CA 1
ATOM 1571 C C . CYS A 1 190 ? 9.097 -7.417 -6.818 1.00 82.00 190 CYS A C 1
ATOM 1573 O O . CYS A 1 190 ? 8.737 -7.799 -5.702 1.00 82.00 190 CYS A O 1
ATOM 1575 N N . ALA A 1 191 ? 8.718 -6.236 -7.305 1.00 83.94 191 ALA A N 1
ATOM 1576 C CA . ALA A 1 191 ? 7.843 -5.302 -6.609 1.00 83.94 191 ALA A CA 1
ATOM 1577 C C . ALA A 1 191 ? 6.440 -5.899 -6.430 1.00 83.94 191 ALA A C 1
ATOM 1579 O O . ALA A 1 191 ? 5.887 -5.868 -5.331 1.00 83.94 191 ALA A O 1
ATOM 1580 N N . PHE A 1 192 ? 5.900 -6.544 -7.465 1.00 78.44 192 PHE A N 1
ATOM 1581 C CA . PHE A 1 192 ? 4.611 -7.225 -7.397 1.00 78.44 192 PHE A CA 1
ATOM 1582 C C . PHE A 1 192 ? 4.632 -8.403 -6.410 1.00 78.44 192 PHE A C 1
ATOM 1584 O O . PHE A 1 192 ? 3.798 -8.469 -5.502 1.00 78.44 192 PHE A O 1
ATOM 1591 N N . ILE A 1 193 ? 5.615 -9.302 -6.537 1.00 77.19 193 ILE A N 1
ATOM 1592 C CA . ILE A 1 193 ? 5.808 -10.445 -5.632 1.00 77.19 193 ILE A CA 1
ATOM 1593 C C . ILE A 1 193 ? 5.968 -9.959 -4.192 1.00 77.19 193 ILE A C 1
ATOM 1595 O O . ILE A 1 193 ? 5.253 -10.420 -3.302 1.00 77.19 193 ILE A O 1
ATOM 1599 N N . SER A 1 194 ? 6.860 -8.997 -3.953 1.00 81.88 194 SER A N 1
ATOM 1600 C CA . SER A 1 194 ? 7.102 -8.478 -2.607 1.00 81.88 194 SER A CA 1
ATOM 1601 C C . SER A 1 194 ? 5.864 -7.801 -2.024 1.00 81.88 194 SER A C 1
ATOM 1603 O O . SER A 1 194 ? 5.541 -8.039 -0.862 1.00 81.88 194 SER A O 1
ATOM 1605 N N . HIS A 1 195 ? 5.104 -7.034 -2.807 1.00 79.12 195 HIS A N 1
ATOM 1606 C CA . HIS A 1 195 ? 3.881 -6.402 -2.323 1.00 79.12 195 HIS A CA 1
ATOM 1607 C C . HIS A 1 195 ? 2.836 -7.434 -1.875 1.00 79.12 195 HIS A C 1
ATOM 1609 O O . HIS A 1 195 ? 2.346 -7.375 -0.742 1.00 79.12 195 HIS A O 1
ATOM 1615 N N . PHE A 1 196 ? 2.494 -8.392 -2.742 1.00 73.31 196 PHE A N 1
ATOM 1616 C CA . PHE A 1 196 ? 1.375 -9.305 -2.495 1.00 73.31 196 PHE A CA 1
ATOM 1617 C C . PHE A 1 196 ? 1.732 -10.514 -1.628 1.00 73.31 196 PHE A C 1
ATOM 1619 O O . PHE A 1 196 ? 0.881 -10.947 -0.848 1.00 73.31 196 PHE A O 1
ATOM 1626 N N . LEU A 1 197 ? 2.954 -11.047 -1.738 1.00 73.56 197 LEU A N 1
ATOM 1627 C CA . LEU A 1 197 ? 3.379 -12.256 -1.023 1.00 73.56 197 LEU A CA 1
ATOM 1628 C C . LEU A 1 197 ? 4.147 -11.966 0.270 1.00 73.56 197 LEU A C 1
ATOM 1630 O O . LEU A 1 197 ? 4.168 -12.823 1.147 1.00 73.56 197 LEU A O 1
ATOM 1634 N N . ILE A 1 198 ? 4.740 -10.777 0.420 1.00 78.31 198 ILE A N 1
ATOM 1635 C CA . ILE A 1 198 ? 5.581 -10.449 1.584 1.00 78.31 198 ILE A CA 1
ATOM 1636 C C . ILE A 1 198 ? 4.956 -9.318 2.408 1.00 78.31 198 ILE A C 1
ATOM 1638 O O . ILE A 1 198 ? 4.506 -9.540 3.532 1.00 78.31 198 ILE A O 1
ATOM 1642 N N . LEU A 1 199 ? 4.862 -8.107 1.851 1.00 78.06 199 LEU A N 1
ATOM 1643 C CA . LEU A 1 199 ? 4.436 -6.912 2.583 1.00 78.06 199 LEU A CA 1
ATOM 1644 C C . LEU A 1 199 ? 2.988 -7.017 3.068 1.00 78.06 199 LEU A C 1
ATOM 1646 O O . LEU A 1 199 ? 2.703 -6.745 4.236 1.00 78.06 199 LEU A O 1
ATOM 1650 N N . LYS A 1 200 ? 2.057 -7.429 2.202 1.00 76.50 200 LYS A N 1
ATOM 1651 C CA . LYS A 1 200 ? 0.638 -7.542 2.565 1.00 76.50 200 LYS A CA 1
ATOM 1652 C C . LYS A 1 200 ? 0.383 -8.578 3.676 1.00 76.50 200 LYS A C 1
ATOM 1654 O O . LYS A 1 200 ? -0.348 -8.230 4.609 1.00 76.50 200 LYS A O 1
ATOM 1659 N N . PRO A 1 201 ? 0.952 -9.800 3.641 1.00 72.62 201 PRO A N 1
ATOM 1660 C CA . PRO A 1 201 ? 0.851 -10.750 4.751 1.00 72.62 201 PRO A CA 1
ATOM 1661 C C . PRO A 1 201 ? 1.524 -10.263 6.037 1.00 72.62 201 PRO A C 1
ATOM 1663 O O . PRO A 1 201 ? 0.868 -10.236 7.074 1.00 72.62 201 PRO A O 1
ATOM 1666 N N . ILE A 1 202 ? 2.774 -9.791 5.977 1.00 78.38 202 ILE A N 1
ATOM 1667 C CA . ILE A 1 202 ? 3.511 -9.354 7.176 1.00 78.38 202 ILE A CA 1
ATOM 1668 C C . ILE A 1 202 ? 2.782 -8.205 7.878 1.00 78.38 202 ILE A C 1
ATOM 1670 O O . ILE A 1 202 ? 2.551 -8.248 9.084 1.00 78.38 202 ILE A O 1
ATOM 1674 N N . THR A 1 203 ? 2.356 -7.183 7.131 1.00 77.50 203 THR A N 1
ATOM 1675 C CA . THR A 1 203 ? 1.634 -6.036 7.712 1.00 77.50 203 THR A CA 1
ATOM 1676 C C . THR A 1 203 ? 0.254 -6.413 8.248 1.00 77.50 203 THR A C 1
ATOM 1678 O O . THR A 1 203 ? -0.215 -5.807 9.213 1.00 77.50 203 THR A O 1
ATOM 1681 N N . ARG A 1 204 ? -0.406 -7.424 7.663 1.00 78.38 204 ARG A N 1
ATOM 1682 C CA . ARG A 1 204 ? -1.633 -8.003 8.225 1.00 78.38 204 ARG A CA 1
ATOM 1683 C C . ARG A 1 204 ? -1.353 -8.644 9.575 1.00 78.38 204 ARG A C 1
ATOM 1685 O O . ARG A 1 204 ? -2.073 -8.362 10.528 1.00 78.38 204 ARG A O 1
ATOM 1692 N N . ASP A 1 205 ? -0.335 -9.487 9.648 1.00 77.75 205 ASP A N 1
ATOM 1693 C CA . ASP A 1 205 ? -0.044 -10.263 10.847 1.00 77.75 205 ASP A CA 1
ATOM 1694 C C . ASP A 1 205 ? 0.434 -9.344 11.985 1.00 77.75 205 ASP A C 1
ATOM 1696 O O . ASP A 1 205 ? -0.039 -9.477 13.112 1.00 77.75 205 ASP A O 1
ATOM 1700 N N . LEU A 1 206 ? 1.236 -8.314 11.683 1.00 77.56 206 LEU A N 1
ATOM 1701 C CA . LEU A 1 206 ? 1.584 -7.253 12.639 1.00 77.56 206 LEU A CA 1
ATOM 1702 C C . LEU A 1 206 ? 0.346 -6.538 13.198 1.00 77.56 206 LEU A C 1
ATOM 1704 O O . LEU A 1 206 ? 0.264 -6.314 14.405 1.00 77.56 206 LEU A O 1
ATOM 1708 N N . ALA A 1 207 ? -0.632 -6.208 12.349 1.00 78.62 207 ALA A N 1
ATOM 1709 C CA . ALA A 1 207 ? -1.868 -5.569 12.797 1.00 78.62 207 ALA A CA 1
ATOM 1710 C C . ALA A 1 207 ? -2.722 -6.496 13.684 1.00 78.62 207 ALA A C 1
ATOM 1712 O O . ALA A 1 207 ? -3.332 -6.024 14.641 1.00 78.62 207 ALA A O 1
ATOM 1713 N N . LEU A 1 208 ? -2.742 -7.806 13.408 1.00 77.44 208 LEU A N 1
ATOM 1714 C CA . LEU A 1 208 ? -3.430 -8.800 14.244 1.00 77.44 208 LEU A CA 1
ATOM 1715 C C . LEU A 1 208 ? -2.744 -8.988 15.605 1.00 77.44 208 LEU A C 1
ATOM 1717 O O . LEU A 1 208 ? -3.416 -9.072 16.632 1.00 77.44 208 LEU A O 1
ATOM 1721 N N . ILE A 1 209 ? -1.409 -9.022 15.632 1.00 80.44 209 ILE A N 1
ATOM 1722 C CA . ILE A 1 209 ? -0.634 -9.065 16.880 1.00 80.44 209 ILE A CA 1
ATOM 1723 C C . ILE A 1 209 ? -0.886 -7.796 17.700 1.00 80.44 209 ILE A C 1
ATOM 1725 O O . ILE A 1 209 ? -1.050 -7.862 18.920 1.00 80.44 209 ILE A O 1
ATOM 1729 N N . GLU A 1 210 ? -0.933 -6.635 17.045 1.00 81.38 210 GLU A N 1
ATOM 1730 C CA . GLU A 1 210 ? -1.209 -5.364 17.708 1.00 81.38 210 GLU A CA 1
ATOM 1731 C C . GLU A 1 210 ? -2.613 -5.319 18.319 1.00 81.38 210 GLU A C 1
ATOM 1733 O O . GLU A 1 210 ? -2.736 -4.927 19.479 1.00 81.38 210 GLU A O 1
ATOM 1738 N N . ASP A 1 211 ? -3.636 -5.773 17.592 1.00 79.06 211 ASP A N 1
ATOM 1739 C CA . ASP A 1 211 ? -5.004 -5.932 18.101 1.00 79.06 211 ASP A CA 1
ATOM 1740 C C . ASP A 1 211 ? -5.040 -6.810 19.361 1.00 79.06 211 ASP A C 1
ATOM 1742 O O . ASP A 1 211 ? -5.489 -6.368 20.422 1.00 79.06 211 ASP A O 1
ATOM 1746 N N . TYR A 1 212 ? -4.450 -8.009 19.291 1.00 80.50 212 TYR A N 1
ATOM 1747 C CA . TYR A 1 212 ? -4.350 -8.908 20.440 1.00 80.50 212 TYR A CA 1
ATOM 1748 C C . TYR A 1 212 ? -3.660 -8.239 21.635 1.00 80.50 212 TYR A C 1
ATOM 1750 O O . TYR A 1 212 ? -4.162 -8.288 22.760 1.00 80.50 212 TYR A O 1
ATOM 1758 N N . ARG A 1 213 ? -2.525 -7.571 21.404 1.00 80.81 213 ARG A N 1
ATOM 1759 C CA . ARG A 1 213 ? -1.765 -6.881 22.454 1.00 80.81 213 ARG A CA 1
ATOM 1760 C C . ARG A 1 213 ? -2.575 -5.752 23.094 1.00 80.81 213 ARG A C 1
ATOM 1762 O O . ARG A 1 213 ? -2.542 -5.621 24.316 1.00 80.81 213 ARG A O 1
ATOM 1769 N N . ILE A 1 214 ? -3.290 -4.952 22.300 1.00 79.81 214 ILE A N 1
ATOM 1770 C CA . ILE A 1 214 ? -4.158 -3.873 22.795 1.00 79.81 214 ILE A CA 1
ATOM 1771 C C . ILE A 1 214 ? -5.251 -4.467 23.688 1.00 79.81 214 ILE A C 1
ATOM 1773 O O . ILE A 1 214 ? -5.387 -4.053 24.839 1.00 79.81 214 ILE A O 1
ATOM 1777 N N . ILE A 1 215 ? -5.964 -5.493 23.213 1.00 78.50 215 ILE A N 1
ATOM 1778 C CA . ILE A 1 215 ? -7.027 -6.153 23.984 1.00 78.50 215 ILE A CA 1
ATOM 1779 C C . ILE A 1 215 ? -6.474 -6.743 25.290 1.00 78.50 215 ILE A C 1
ATOM 1781 O O . ILE A 1 215 ? -7.075 -6.556 26.346 1.00 78.50 215 ILE A O 1
ATOM 1785 N N . GLN A 1 216 ? -5.315 -7.405 25.272 1.00 77.94 216 GLN A N 1
ATOM 1786 C CA . GLN A 1 216 ? -4.711 -7.947 26.496 1.00 77.94 216 GLN A CA 1
ATOM 1787 C C . GLN A 1 216 ? -4.304 -6.848 27.482 1.00 77.94 216 GLN A C 1
ATOM 1789 O O . GLN A 1 216 ? -4.618 -6.945 28.664 1.00 77.94 216 GLN A O 1
ATOM 1794 N N . ARG A 1 217 ? -3.684 -5.758 27.016 1.00 78.25 217 ARG A N 1
ATOM 1795 C CA . ARG A 1 217 ? -3.271 -4.652 27.896 1.00 78.25 217 ARG A CA 1
ATOM 1796 C C . ARG A 1 217 ? -4.439 -3.921 28.541 1.00 78.25 217 ARG A C 1
ATOM 1798 O O . ARG A 1 217 ? -4.313 -3.477 29.681 1.00 78.25 217 ARG A O 1
ATOM 1805 N N . THR A 1 218 ? -5.596 -3.877 27.879 1.00 77.56 218 THR A N 1
ATOM 1806 C CA . THR A 1 218 ? -6.816 -3.351 28.511 1.00 77.56 218 THR A CA 1
ATOM 1807 C C . THR A 1 218 ? -7.289 -4.194 29.705 1.00 77.56 218 THR A C 1
ATOM 1809 O O . THR A 1 218 ? -8.034 -3.677 30.534 1.00 77.56 218 THR A O 1
ATOM 1812 N N . LYS A 1 219 ? -6.829 -5.450 29.859 1.00 78.38 219 LYS A N 1
ATOM 1813 C CA . LYS A 1 219 ? -7.043 -6.262 31.075 1.00 78.38 219 LYS A CA 1
ATOM 1814 C C . LYS A 1 219 ? -6.110 -5.872 32.224 1.00 78.38 219 LYS A C 1
ATOM 1816 O O . LYS A 1 219 ? -6.482 -6.032 33.379 1.00 78.38 219 LYS A O 1
ATOM 1821 N N . GLU A 1 220 ? -4.916 -5.373 31.912 1.00 74.25 220 GLU A N 1
ATOM 1822 C CA . GLU A 1 220 ? -3.860 -5.059 32.886 1.00 74.25 220 GLU A CA 1
ATOM 1823 C C . GLU A 1 220 ? -3.926 -3.620 33.436 1.00 74.25 220 GLU A C 1
ATOM 1825 O O . GLU A 1 220 ? -3.040 -3.219 34.183 1.00 74.25 220 GLU A O 1
ATOM 1830 N N . ILE A 1 221 ? -4.938 -2.818 33.067 1.00 65.69 221 ILE A N 1
ATOM 1831 C CA . ILE A 1 221 ? -5.045 -1.383 33.425 1.00 65.69 221 ILE A CA 1
ATOM 1832 C C . ILE A 1 221 ? -3.798 -0.585 32.969 1.00 65.69 221 ILE A C 1
ATOM 1834 O O . ILE A 1 221 ? -3.430 0.436 33.544 1.00 65.69 221 ILE A O 1
ATOM 1838 N N . LYS A 1 222 ? -3.116 -1.036 31.907 1.00 64.75 222 LYS A N 1
ATOM 1839 C CA . LYS A 1 222 ? -1.981 -0.315 31.313 1.00 64.75 222 LYS A CA 1
ATOM 1840 C C . LYS A 1 222 ? -2.450 0.446 30.078 1.00 64.75 222 LYS A C 1
ATOM 1842 O O . LYS A 1 222 ? -2.890 -0.154 29.103 1.00 64.75 222 LYS A O 1
ATOM 1847 N N . ASN A 1 223 ? -2.298 1.769 30.110 1.00 57.44 223 ASN A N 1
ATOM 1848 C CA . ASN A 1 223 ? -2.720 2.694 29.048 1.00 57.44 223 ASN A CA 1
ATOM 1849 C C . ASN A 1 223 ? -1.641 2.968 27.981 1.00 57.44 223 ASN A C 1
ATOM 1851 O O . ASN A 1 223 ? -1.676 3.996 27.311 1.00 57.44 223 ASN A O 1
ATOM 1855 N N . ASP A 1 224 ? -0.669 2.075 27.798 1.00 59.78 224 ASP A N 1
ATOM 1856 C CA . ASP A 1 224 ? 0.364 2.273 26.777 1.00 59.78 224 ASP A CA 1
ATOM 1857 C C . ASP A 1 224 ? -0.175 1.900 25.382 1.00 59.78 224 ASP A C 1
ATOM 1859 O O . ASP A 1 224 ? -0.439 0.729 25.086 1.00 59.78 224 ASP A O 1
ATOM 1863 N N . GLN A 1 225 ? -0.352 2.933 24.550 1.00 62.78 225 GLN A N 1
ATOM 1864 C CA . GLN A 1 225 ? -0.940 2.884 23.207 1.00 62.78 225 GLN A CA 1
ATOM 1865 C C . GLN A 1 225 ? 0.086 2.988 22.065 1.00 62.78 225 GLN A C 1
ATOM 1867 O O . GLN A 1 225 ? -0.297 3.290 20.924 1.00 62.78 225 GLN A O 1
ATOM 1872 N N . THR A 1 226 ? 1.372 2.762 22.346 1.00 70.75 226 THR A N 1
ATOM 1873 C CA . THR A 1 226 ? 2.422 2.710 21.315 1.00 70.75 226 THR A CA 1
ATOM 1874 C C . THR A 1 226 ? 2.048 1.714 20.218 1.00 70.75 226 THR A C 1
ATOM 1876 O O . THR A 1 226 ? 1.622 0.606 20.522 1.00 70.75 226 THR A O 1
ATOM 1879 N N . SER A 1 227 ? 2.170 2.078 18.938 1.00 75.88 227 SER A N 1
ATOM 1880 C CA . SER A 1 227 ? 1.800 1.177 17.834 1.00 75.88 227 SER A CA 1
ATOM 1881 C C . SER A 1 227 ? 2.964 0.266 17.454 1.00 75.88 227 SER A C 1
ATOM 1883 O O . SER A 1 227 ? 4.031 0.761 17.099 1.00 75.88 227 SER A O 1
ATOM 1885 N N . LEU A 1 228 ? 2.768 -1.057 17.513 1.00 79.88 228 LEU A N 1
ATOM 1886 C CA . LEU A 1 228 ? 3.801 -2.026 17.127 1.00 79.88 228 LEU A CA 1
ATOM 1887 C C . LEU A 1 228 ? 4.068 -1.940 15.622 1.00 79.88 228 LEU A C 1
ATOM 1889 O O . LEU A 1 228 ? 5.224 -1.897 15.213 1.00 79.88 228 LEU A O 1
ATOM 1893 N N . LEU A 1 229 ? 3.006 -1.841 14.817 1.00 78.62 229 LEU A N 1
ATOM 1894 C CA . LEU A 1 229 ? 3.095 -1.614 13.378 1.00 78.62 229 LEU A CA 1
ATOM 1895 C C . LEU A 1 229 ? 3.874 -0.326 13.074 1.00 78.62 229 LEU A C 1
ATOM 1897 O O . LEU A 1 229 ? 4.724 -0.321 12.187 1.00 78.62 229 LEU A O 1
ATOM 1901 N N . GLY A 1 230 ? 3.627 0.741 13.840 1.00 79.75 230 GLY A N 1
ATOM 1902 C CA . GLY A 1 230 ? 4.359 2.003 13.719 1.00 79.75 230 GLY A CA 1
ATOM 1903 C C . GLY A 1 230 ? 5.849 1.874 14.049 1.00 79.75 230 GLY A C 1
ATOM 1904 O O . GLY A 1 230 ? 6.683 2.341 13.279 1.00 79.75 230 GLY A O 1
ATOM 1905 N N . ILE A 1 231 ? 6.194 1.207 15.155 1.00 82.69 231 ILE A N 1
ATOM 1906 C CA . ILE A 1 231 ? 7.591 1.010 15.579 1.00 82.69 231 ILE A CA 1
ATOM 1907 C C . ILE A 1 231 ? 8.349 0.146 14.567 1.00 82.69 231 ILE A C 1
ATOM 1909 O O . ILE A 1 231 ? 9.414 0.541 14.097 1.00 82.69 231 ILE A O 1
ATOM 1913 N N . VAL A 1 232 ? 7.792 -1.013 14.203 1.00 86.19 232 VAL A N 1
ATOM 1914 C CA . VAL A 1 232 ? 8.415 -1.931 13.238 1.00 86.19 232 VAL A CA 1
ATOM 1915 C C . VAL A 1 232 ? 8.565 -1.250 11.879 1.00 86.19 232 VAL A C 1
ATOM 1917 O O . VAL A 1 232 ? 9.630 -1.334 11.273 1.00 86.19 232 VAL A O 1
ATOM 1920 N N . GLY A 1 233 ? 7.541 -0.518 11.429 1.00 83.50 233 GLY A N 1
ATOM 1921 C CA . GLY A 1 233 ? 7.595 0.249 10.188 1.00 83.50 233 GLY A CA 1
ATOM 1922 C C . GLY A 1 233 ? 8.687 1.322 10.196 1.00 83.50 233 GLY A C 1
ATOM 1923 O O . GLY A 1 233 ? 9.414 1.457 9.212 1.00 83.50 233 GLY A O 1
ATOM 1924 N N . LEU A 1 234 ? 8.852 2.053 11.302 1.00 85.19 234 LEU A N 1
ATOM 1925 C CA . LEU A 1 234 ? 9.900 3.067 11.436 1.00 85.19 234 LEU A CA 1
ATOM 1926 C C . LEU A 1 234 ? 11.302 2.447 11.394 1.00 85.19 234 LEU A C 1
ATOM 1928 O O . LEU A 1 234 ? 12.141 2.898 10.617 1.00 85.19 234 LEU A O 1
ATOM 1932 N N . ILE A 1 235 ? 11.544 1.395 12.184 1.00 88.12 235 ILE A N 1
ATOM 1933 C CA . ILE A 1 235 ? 12.832 0.681 12.202 1.00 88.12 235 ILE A CA 1
ATOM 1934 C C . ILE A 1 235 ? 13.161 0.161 10.800 1.00 88.12 235 ILE A C 1
ATOM 1936 O O . ILE A 1 235 ? 14.266 0.362 10.301 1.00 88.12 235 ILE A O 1
ATOM 1940 N N . PHE A 1 236 ? 12.180 -0.450 10.138 1.00 88.19 236 PHE A N 1
ATOM 1941 C CA . PHE A 1 236 ? 12.329 -0.944 8.777 1.00 88.19 236 PHE A CA 1
ATOM 1942 C C . PHE A 1 236 ? 12.686 0.171 7.789 1.00 88.19 236 PHE A C 1
ATOM 1944 O O . PHE A 1 236 ? 13.628 0.027 7.020 1.00 88.19 236 PHE A O 1
ATOM 1951 N N . THR A 1 237 ? 11.994 1.311 7.857 1.00 88.94 237 THR A N 1
ATOM 1952 C CA . THR A 1 237 ? 12.272 2.488 7.016 1.00 88.94 237 THR A CA 1
ATOM 1953 C C . THR A 1 237 ? 13.724 2.949 7.175 1.00 88.94 237 THR A C 1
ATOM 1955 O O . THR A 1 237 ? 14.409 3.168 6.179 1.00 88.94 237 THR A O 1
ATOM 1958 N N . ILE A 1 238 ? 14.220 3.044 8.416 1.00 89.00 238 ILE A N 1
ATOM 1959 C CA . ILE A 1 238 ? 15.611 3.428 8.704 1.00 89.00 238 ILE A CA 1
ATOM 1960 C C . ILE A 1 238 ? 16.587 2.437 8.060 1.00 89.00 238 ILE A C 1
ATOM 1962 O O . ILE A 1 238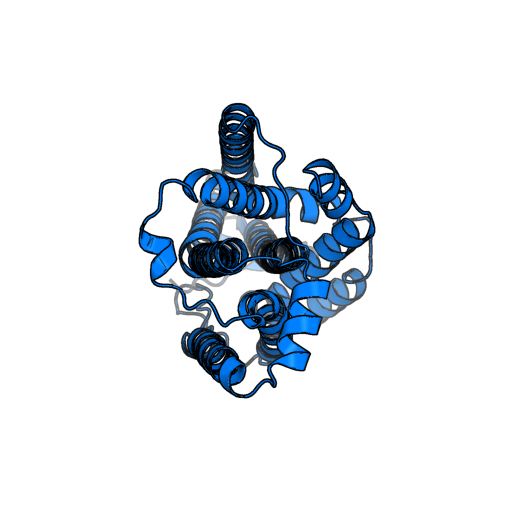 ? 17.508 2.851 7.358 1.00 89.00 238 ILE A O 1
ATOM 1966 N N . ILE A 1 239 ? 16.363 1.133 8.247 1.00 89.81 239 ILE A N 1
ATOM 1967 C CA . ILE A 1 239 ? 17.212 0.079 7.671 1.00 89.81 239 ILE A CA 1
ATOM 1968 C C . ILE A 1 239 ? 17.228 0.165 6.138 1.00 89.81 239 ILE A C 1
ATOM 1970 O O . ILE A 1 239 ? 18.300 0.132 5.535 1.00 89.81 239 ILE A O 1
ATOM 1974 N N . MET A 1 240 ? 16.066 0.328 5.498 1.00 90.81 240 MET A N 1
ATOM 1975 C CA . MET A 1 240 ? 15.964 0.409 4.036 1.00 90.81 240 MET A CA 1
ATOM 1976 C C . MET A 1 240 ? 16.684 1.637 3.465 1.00 90.81 240 MET A C 1
ATOM 1978 O O . MET A 1 240 ? 17.345 1.520 2.429 1.00 90.81 240 MET A O 1
ATOM 1982 N N . ILE A 1 241 ? 16.605 2.789 4.143 1.00 87.00 241 ILE A N 1
ATOM 1983 C CA . ILE A 1 241 ? 17.346 4.003 3.764 1.00 87.00 241 ILE A CA 1
ATOM 1984 C C . ILE A 1 241 ? 18.855 3.768 3.872 1.00 87.00 241 ILE A C 1
ATOM 1986 O O . ILE A 1 241 ? 19.587 4.104 2.945 1.00 87.00 241 ILE A O 1
ATOM 1990 N N . LEU A 1 242 ? 19.327 3.162 4.967 1.00 87.62 242 LEU A N 1
ATOM 1991 C CA . LEU A 1 242 ? 20.750 2.863 5.153 1.00 87.62 242 LEU A CA 1
ATOM 1992 C C . LEU A 1 242 ? 21.280 1.930 4.058 1.00 87.62 242 LEU A C 1
ATOM 1994 O O . LEU A 1 242 ? 22.331 2.201 3.483 1.00 87.62 242 LEU A O 1
ATOM 1998 N N . ILE A 1 243 ? 20.533 0.873 3.722 1.00 85.94 243 ILE A N 1
ATOM 1999 C CA . ILE A 1 243 ? 20.889 -0.045 2.632 1.00 85.94 243 ILE A CA 1
ATOM 2000 C C . ILE A 1 243 ? 20.961 0.706 1.297 1.00 85.94 243 ILE A C 1
ATOM 2002 O O . ILE A 1 243 ? 21.953 0.580 0.581 1.00 85.94 243 ILE A O 1
ATOM 2006 N N . ALA A 1 244 ? 19.950 1.521 0.973 1.00 85.06 244 ALA A N 1
ATOM 2007 C CA . ALA A 1 244 ? 19.941 2.308 -0.261 1.00 85.06 244 ALA A CA 1
ATOM 2008 C C . ALA A 1 244 ? 21.139 3.263 -0.345 1.00 85.06 244 ALA A C 1
ATOM 2010 O O . ALA A 1 244 ? 21.774 3.351 -1.396 1.00 85.06 244 ALA A O 1
ATOM 2011 N N . LEU A 1 245 ? 21.479 3.941 0.756 1.00 83.81 245 LEU A N 1
ATOM 2012 C CA . LEU A 1 245 ? 22.634 4.836 0.830 1.00 83.81 245 LEU A CA 1
ATOM 2013 C C . LEU A 1 245 ? 23.948 4.086 0.596 1.00 83.81 245 LEU A C 1
ATOM 2015 O O . LEU A 1 245 ? 24.744 4.516 -0.235 1.00 83.81 245 LEU A O 1
ATOM 2019 N N . ILE A 1 246 ? 24.162 2.952 1.273 1.00 84.62 246 ILE A N 1
ATOM 2020 C CA . ILE A 1 246 ? 25.377 2.136 1.114 1.00 84.62 246 ILE A CA 1
ATOM 2021 C C . ILE A 1 246 ? 25.535 1.676 -0.338 1.00 84.62 246 ILE A C 1
ATOM 2023 O O . ILE A 1 246 ? 26.619 1.807 -0.914 1.00 84.62 246 ILE A O 1
ATOM 2027 N N . ILE A 1 247 ? 24.458 1.172 -0.947 1.00 82.31 247 ILE A N 1
ATOM 2028 C CA . ILE A 1 247 ? 24.482 0.715 -2.340 1.00 82.31 247 ILE A CA 1
ATOM 2029 C C . ILE A 1 247 ? 24.783 1.890 -3.277 1.00 82.31 247 ILE A C 1
ATOM 2031 O O . ILE A 1 247 ? 25.676 1.790 -4.115 1.00 82.31 247 ILE A O 1
ATOM 2035 N N . THR A 1 248 ? 24.105 3.024 -3.097 1.00 78.94 248 THR A N 1
ATOM 2036 C CA . THR A 1 248 ? 24.285 4.212 -3.947 1.00 78.94 248 THR A CA 1
ATOM 2037 C C . THR A 1 248 ? 25.718 4.746 -3.879 1.00 78.94 248 THR A C 1
ATOM 2039 O O . THR A 1 248 ? 26.335 4.988 -4.914 1.00 78.94 248 THR A O 1
ATOM 2042 N N . LEU A 1 249 ? 26.294 4.856 -2.676 1.00 80.25 249 LEU A N 1
ATOM 2043 C CA . LEU A 1 249 ? 27.685 5.288 -2.484 1.00 80.25 249 LEU A CA 1
ATOM 2044 C C . LEU A 1 249 ? 28.699 4.325 -3.123 1.00 80.25 249 LEU A C 1
ATOM 2046 O O . LEU A 1 249 ? 29.778 4.748 -3.537 1.00 80.25 249 LEU A O 1
ATOM 2050 N N . SER A 1 250 ? 28.349 3.042 -3.234 1.00 76.50 250 SER A N 1
ATOM 2051 C CA . SER A 1 250 ? 29.212 2.010 -3.817 1.00 76.50 250 SER A CA 1
ATOM 2052 C C . SER A 1 250 ? 29.236 2.023 -5.351 1.00 76.50 250 SER A C 1
ATOM 2054 O O . SER A 1 250 ? 30.179 1.501 -5.940 1.00 76.50 250 SER A O 1
ATOM 2056 N N . ILE A 1 251 ? 28.224 2.602 -6.011 1.00 69.56 251 ILE A N 1
ATOM 2057 C CA . ILE A 1 251 ? 28.040 2.499 -7.469 1.00 69.56 251 ILE A CA 1
ATOM 2058 C C . ILE A 1 251 ? 28.899 3.498 -8.268 1.00 69.56 251 ILE A C 1
ATOM 2060 O O . ILE A 1 251 ? 29.223 3.201 -9.414 1.00 69.56 251 ILE A O 1
ATOM 2064 N N . ARG A 1 252 ? 29.320 4.644 -7.696 1.00 57.78 252 ARG A N 1
ATOM 2065 C CA . ARG A 1 252 ? 30.105 5.717 -8.376 1.00 57.78 252 ARG A CA 1
ATOM 2066 C C . ARG A 1 252 ? 29.667 6.016 -9.831 1.00 57.78 252 ARG A C 1
ATOM 2068 O O . ARG A 1 252 ? 30.487 6.395 -10.664 1.00 57.78 252 ARG A O 1
ATOM 2075 N N . LYS A 1 253 ? 28.385 5.838 -10.147 1.00 59.94 253 LYS A N 1
ATOM 2076 C CA . LYS A 1 253 ? 27.764 6.157 -11.436 1.00 59.94 253 LYS A CA 1
ATOM 2077 C C . LYS A 1 253 ? 26.456 6.882 -11.171 1.00 59.94 253 LYS A C 1
ATOM 2079 O O . LYS A 1 253 ? 25.805 6.628 -10.155 1.00 59.94 253 LYS A O 1
ATOM 2084 N N . ASP A 1 254 ? 26.075 7.742 -12.104 1.00 59.78 254 ASP A N 1
ATOM 2085 C CA . ASP A 1 254 ? 24.763 8.366 -12.092 1.00 59.78 254 ASP A CA 1
ATOM 2086 C C . ASP A 1 254 ? 23.693 7.284 -12.274 1.00 59.78 254 ASP A C 1
ATOM 2088 O O . ASP A 1 254 ? 23.659 6.578 -13.280 1.00 59.78 254 ASP A O 1
ATOM 2092 N N . LEU A 1 255 ? 22.842 7.114 -11.259 1.00 63.75 255 LEU A N 1
ATOM 2093 C CA . LEU A 1 255 ? 21.663 6.260 -11.356 1.00 63.75 255 LEU A CA 1
ATOM 2094 C C . LEU A 1 255 ? 20.650 6.955 -12.264 1.00 63.75 255 LEU A C 1
ATOM 2096 O O . LEU A 1 255 ? 20.079 7.983 -11.884 1.00 63.75 255 LEU A O 1
ATOM 2100 N N . GLU A 1 256 ? 20.431 6.387 -13.446 1.00 63.31 256 GLU A N 1
ATOM 2101 C CA . GLU A 1 256 ? 19.392 6.842 -14.357 1.00 63.31 256 GLU A CA 1
ATOM 2102 C C . GLU A 1 256 ? 18.091 6.072 -14.127 1.00 63.31 256 GLU A C 1
ATOM 2104 O O . GLU A 1 256 ? 18.072 4.846 -14.004 1.00 63.31 256 GLU A O 1
ATOM 2109 N N . PHE A 1 257 ? 16.993 6.816 -14.031 1.00 70.94 257 PHE A N 1
ATOM 2110 C CA . PHE A 1 257 ? 15.654 6.261 -13.874 1.00 70.94 257 PHE A CA 1
ATOM 2111 C C . PHE A 1 257 ? 14.874 6.459 -15.175 1.00 70.94 257 PHE A C 1
ATOM 2113 O O . PHE A 1 257 ? 14.592 7.613 -15.513 1.00 70.94 257 PHE A O 1
ATOM 2120 N N . PRO A 1 258 ? 14.491 5.380 -15.882 1.00 75.81 258 PRO A N 1
ATOM 2121 C CA . PRO A 1 258 ? 13.514 5.471 -16.958 1.00 75.81 258 PRO A CA 1
ATOM 2122 C C . PRO A 1 258 ? 12.186 6.007 -16.414 1.00 75.81 258 PRO A C 1
ATOM 2124 O O . PRO A 1 258 ? 11.776 5.673 -15.295 1.00 75.81 258 PRO A O 1
ATOM 2127 N N . ILE A 1 259 ? 11.472 6.805 -17.210 1.00 77.06 259 ILE A N 1
ATOM 2128 C CA . ILE A 1 259 ? 10.177 7.376 -16.803 1.00 77.06 259 ILE A CA 1
ATOM 2129 C C . ILE A 1 259 ? 9.171 6.264 -16.483 1.00 77.06 259 ILE A C 1
ATOM 2131 O O . ILE A 1 259 ? 8.419 6.372 -15.510 1.00 77.06 259 ILE A O 1
ATOM 2135 N N . GLY A 1 260 ? 9.195 5.166 -17.243 1.00 76.31 260 GLY A N 1
ATOM 2136 C CA . GLY A 1 260 ? 8.336 4.009 -16.991 1.00 76.31 260 GLY A CA 1
ATOM 2137 C C . GLY A 1 260 ? 8.506 3.410 -15.589 1.00 76.31 260 GLY A C 1
ATOM 2138 O O . GLY A 1 260 ? 7.518 3.092 -14.927 1.00 76.31 260 GLY A O 1
ATOM 2139 N N . ASP A 1 261 ? 9.734 3.326 -15.076 1.00 79.31 261 ASP A N 1
ATOM 2140 C CA . ASP A 1 261 ? 9.985 2.778 -13.738 1.00 79.31 261 ASP A CA 1
ATOM 2141 C C . ASP A 1 261 ? 9.567 3.728 -12.618 1.00 79.31 261 ASP A C 1
ATOM 2143 O O . ASP A 1 261 ? 9.077 3.285 -11.578 1.00 79.31 261 ASP A O 1
ATOM 2147 N N . LEU A 1 262 ? 9.665 5.039 -12.843 1.00 79.88 262 LEU A N 1
ATOM 2148 C CA . LEU A 1 262 ? 9.136 6.042 -11.917 1.00 79.88 262 LEU A CA 1
ATOM 2149 C C . LEU A 1 262 ? 7.612 5.927 -11.782 1.00 79.88 262 LEU A C 1
ATOM 2151 O O . LEU A 1 262 ? 7.083 5.970 -10.667 1.00 79.88 262 LEU A O 1
ATOM 2155 N N . ILE A 1 263 ? 6.913 5.720 -12.902 1.00 81.38 263 ILE A N 1
ATOM 2156 C CA . ILE A 1 263 ? 5.465 5.475 -12.927 1.00 81.38 263 ILE A CA 1
ATOM 2157 C C . ILE A 1 263 ? 5.125 4.195 -12.147 1.00 81.38 263 ILE A C 1
ATOM 2159 O O . ILE A 1 263 ? 4.195 4.192 -11.333 1.00 81.38 263 ILE A O 1
ATOM 2163 N N . ASN A 1 264 ? 5.903 3.126 -12.337 1.00 83.56 264 ASN A N 1
ATOM 2164 C CA . ASN A 1 264 ? 5.721 1.858 -11.628 1.00 83.56 264 ASN A CA 1
ATOM 2165 C C . ASN A 1 264 ? 5.911 2.007 -10.113 1.00 83.56 264 ASN A C 1
ATOM 2167 O O . ASN A 1 264 ? 5.038 1.601 -9.340 1.00 83.56 264 ASN A O 1
ATOM 2171 N N . ILE A 1 265 ? 7.013 2.632 -9.683 1.00 85.69 265 ILE A N 1
ATOM 2172 C CA . ILE A 1 265 ? 7.301 2.928 -8.270 1.00 85.69 265 ILE A CA 1
ATOM 2173 C C . ILE A 1 265 ? 6.133 3.698 -7.647 1.00 85.69 265 ILE A C 1
ATOM 2175 O O . ILE A 1 265 ? 5.644 3.331 -6.577 1.00 85.69 265 ILE A O 1
ATOM 2179 N N . TYR A 1 266 ? 5.643 4.729 -8.334 1.00 84.88 266 TYR A N 1
ATOM 2180 C CA . TYR A 1 266 ? 4.505 5.520 -7.880 1.00 84.88 266 TYR A CA 1
ATOM 2181 C C . TYR A 1 266 ? 3.229 4.677 -7.709 1.00 84.88 266 TYR A C 1
ATOM 2183 O O . TYR A 1 266 ? 2.582 4.753 -6.661 1.00 84.88 266 TYR A O 1
ATOM 2191 N N . CYS A 1 267 ? 2.890 3.826 -8.682 1.00 85.94 267 CYS A N 1
ATOM 2192 C CA . CYS A 1 267 ? 1.713 2.958 -8.591 1.00 85.94 267 CYS A CA 1
ATOM 2193 C C . CYS A 1 267 ? 1.797 2.019 -7.378 1.00 85.94 267 CYS A C 1
ATOM 2195 O O . CYS A 1 267 ? 0.835 1.901 -6.614 1.00 85.94 267 CYS A O 1
ATOM 2197 N N . PHE A 1 268 ? 2.958 1.398 -7.141 1.00 85.00 268 PHE A N 1
ATOM 2198 C CA . PHE A 1 268 ? 3.166 0.530 -5.978 1.00 85.00 268 PHE A CA 1
ATOM 2199 C C . PHE A 1 268 ? 3.103 1.290 -4.647 1.00 85.00 268 PHE A C 1
ATOM 2201 O O . PHE A 1 268 ? 2.541 0.770 -3.678 1.00 85.00 268 PHE A O 1
ATOM 2208 N N . ILE A 1 269 ? 3.615 2.524 -4.591 1.00 87.00 269 ILE A N 1
ATOM 2209 C CA . ILE A 1 269 ? 3.492 3.397 -3.413 1.00 87.00 269 ILE A CA 1
ATOM 2210 C C . ILE A 1 269 ? 2.021 3.678 -3.101 1.00 87.00 269 ILE A C 1
ATOM 2212 O O . ILE A 1 269 ? 1.611 3.562 -1.945 1.00 87.00 269 ILE A O 1
ATOM 2216 N N . LEU A 1 270 ? 1.206 4.001 -4.107 1.00 87.06 270 LEU A N 1
ATOM 2217 C CA . LEU A 1 270 ? -0.215 4.275 -3.896 1.00 87.06 270 LEU A CA 1
ATOM 2218 C C . LEU A 1 270 ? -1.023 3.034 -3.497 1.00 87.06 270 LEU A C 1
ATOM 2220 O O . LEU A 1 270 ? -1.916 3.135 -2.652 1.00 87.06 270 LEU A O 1
ATOM 2224 N N . LEU A 1 271 ? -0.697 1.855 -4.039 1.00 82.69 271 LEU A N 1
ATOM 2225 C CA . LEU A 1 271 ? -1.243 0.585 -3.539 1.00 82.69 271 LEU A CA 1
ATOM 2226 C C . LEU A 1 271 ? -0.864 0.366 -2.066 1.00 82.69 271 LEU A C 1
ATOM 2228 O O . LEU A 1 271 ? -1.705 -0.033 -1.257 1.00 82.69 271 LEU A O 1
ATOM 2232 N N . GLY A 1 272 ? 0.383 0.681 -1.701 1.00 83.50 272 GLY A N 1
ATOM 2233 C CA . GLY A 1 272 ? 0.856 0.692 -0.317 1.00 83.50 272 GLY A CA 1
ATOM 2234 C C . GLY A 1 272 ? 0.060 1.645 0.578 1.00 83.50 272 GLY A C 1
ATOM 2235 O O . GLY A 1 272 ? -0.347 1.250 1.666 1.00 83.50 272 GLY A O 1
ATOM 2236 N N . ALA A 1 273 ? -0.245 2.858 0.106 1.00 87.06 273 ALA A N 1
ATOM 2237 C CA . ALA A 1 273 ? -1.028 3.844 0.854 1.00 87.06 273 ALA A CA 1
ATOM 2238 C C . ALA A 1 273 ? -2.437 3.328 1.202 1.00 87.06 273 ALA A C 1
ATOM 2240 O O . ALA A 1 273 ? -2.881 3.468 2.343 1.00 87.06 273 ALA A O 1
ATOM 2241 N N . VAL A 1 274 ? -3.117 2.666 0.256 1.00 82.69 274 VAL A N 1
ATOM 2242 C CA . VAL A 1 274 ? -4.432 2.031 0.489 1.00 82.69 274 VAL A CA 1
ATOM 2243 C C . VAL A 1 274 ? -4.330 0.957 1.574 1.00 82.69 274 VAL A C 1
ATOM 2245 O O . VAL A 1 274 ? -5.127 0.944 2.516 1.00 82.69 274 VAL A O 1
ATOM 2248 N N . LEU A 1 275 ? -3.328 0.077 1.478 1.00 81.44 275 LEU A N 1
ATOM 2249 C CA . LEU A 1 275 ? -3.096 -0.976 2.467 1.00 81.44 275 LEU A CA 1
ATOM 2250 C C . LEU A 1 275 ? -2.802 -0.386 3.858 1.00 81.44 275 LEU A C 1
ATOM 2252 O O . LEU A 1 275 ? -3.382 -0.834 4.850 1.00 81.44 275 LEU A O 1
ATOM 2256 N N . SER A 1 276 ? -1.962 0.648 3.940 1.00 85.44 276 SER A N 1
ATOM 2257 C CA . SER A 1 276 ? -1.676 1.371 5.185 1.00 85.44 276 SER A CA 1
ATOM 2258 C C . SER A 1 276 ? -2.929 1.998 5.794 1.00 85.44 276 SER A C 1
ATOM 2260 O O . SER A 1 276 ? -3.145 1.876 7.003 1.00 85.44 276 SER A O 1
ATOM 2262 N N . GLY A 1 277 ? -3.793 2.605 4.975 1.00 84.06 277 GLY A N 1
ATOM 2263 C CA . GLY A 1 277 ? -5.083 3.149 5.406 1.00 84.06 277 GLY A CA 1
ATOM 2264 C C . GLY A 1 277 ? -5.979 2.090 6.039 1.00 84.06 277 GLY A C 1
ATOM 2265 O O . GLY A 1 277 ? -6.472 2.263 7.156 1.00 84.06 277 GLY A O 1
ATOM 2266 N N . GLN A 1 278 ? -6.113 0.936 5.385 1.00 81.44 278 GLN A N 1
ATOM 2267 C CA . GLN A 1 278 ? -6.913 -0.179 5.900 1.00 81.44 278 GLN A CA 1
ATOM 2268 C C . GLN A 1 278 ? -6.415 -0.670 7.257 1.00 81.44 278 GLN A C 1
ATOM 2270 O O . GLN A 1 278 ? -7.196 -0.830 8.198 1.00 81.44 278 GLN A O 1
ATOM 2275 N N . ARG A 1 279 ? -5.099 -0.877 7.382 1.00 81.88 279 ARG A N 1
ATOM 2276 C CA . ARG A 1 279 ? -4.474 -1.351 8.625 1.00 81.88 279 ARG A CA 1
ATOM 2277 C C . ARG A 1 279 ? -4.594 -0.329 9.743 1.00 81.88 279 ARG A C 1
ATOM 2279 O O . ARG A 1 279 ? -4.942 -0.693 10.865 1.00 81.88 279 ARG A O 1
ATOM 2286 N N . SER A 1 280 ? -4.369 0.946 9.436 1.00 84.56 280 SER A N 1
ATOM 2287 C CA . SER A 1 280 ? -4.511 2.017 10.416 1.00 84.56 280 SER A CA 1
ATOM 2288 C C . SER A 1 280 ? -5.942 2.105 10.943 1.00 84.56 280 SER A C 1
ATOM 2290 O O . SER A 1 280 ? -6.144 2.183 12.158 1.00 84.56 280 SER A O 1
ATOM 2292 N N . LYS A 1 281 ? -6.941 2.024 10.054 1.00 83.69 281 LYS A N 1
ATOM 2293 C CA . LYS A 1 281 ? -8.346 2.046 10.464 1.00 83.69 281 LYS A CA 1
ATOM 2294 C C . LYS A 1 281 ? -8.726 0.814 11.275 1.00 83.69 281 LYS A C 1
ATOM 2296 O O . LYS A 1 281 ? -9.411 0.952 12.284 1.00 83.69 281 LYS A O 1
ATOM 2301 N N . PHE A 1 282 ? -8.249 -0.365 10.881 1.00 79.69 282 PHE A N 1
ATOM 2302 C CA . PHE A 1 282 ? -8.440 -1.597 11.643 1.00 79.69 282 PHE A CA 1
ATOM 2303 C C . PHE A 1 282 ? -7.920 -1.458 13.085 1.00 79.69 282 PHE A C 1
ATOM 2305 O O . PHE A 1 282 ? -8.688 -1.648 14.024 1.00 79.69 282 PHE A O 1
ATOM 2312 N N . ILE A 1 283 ? -6.673 -1.011 13.273 1.00 78.19 283 ILE A N 1
ATOM 2313 C CA . ILE A 1 283 ? -6.084 -0.806 14.610 1.00 78.19 283 ILE A CA 1
ATOM 2314 C C . ILE A 1 283 ? -6.856 0.254 15.410 1.00 78.19 283 ILE A C 1
ATOM 2316 O O . ILE A 1 283 ? -7.056 0.103 16.615 1.00 78.19 283 ILE A O 1
ATOM 2320 N N . GLN A 1 284 ? -7.316 1.332 14.765 1.00 82.00 284 GLN A N 1
ATOM 2321 C CA . GLN A 1 284 ? -8.132 2.348 15.436 1.00 82.00 284 GLN A CA 1
ATOM 2322 C C . GLN A 1 284 ? -9.426 1.748 16.004 1.00 82.00 284 GLN A C 1
ATOM 2324 O O . GLN A 1 284 ? -9.796 2.055 17.134 1.00 82.00 284 GLN A O 1
ATOM 2329 N N . ILE A 1 285 ? -10.095 0.881 15.241 1.00 77.25 285 ILE A N 1
ATOM 2330 C CA . ILE A 1 285 ? -11.309 0.187 15.686 1.00 77.25 285 ILE A CA 1
ATOM 2331 C C . ILE A 1 285 ? -10.992 -0.732 16.874 1.00 77.25 285 ILE A C 1
ATOM 2333 O O . ILE A 1 285 ? -11.728 -0.732 17.860 1.00 77.25 285 ILE A O 1
ATOM 2337 N N . SER A 1 286 ? -9.869 -1.451 16.830 1.00 78.00 286 SER A N 1
ATOM 2338 C CA . SER A 1 286 ? -9.399 -2.293 17.934 1.00 78.00 286 SER A CA 1
ATOM 2339 C C . SER A 1 286 ? -9.192 -1.516 19.234 1.00 78.00 286 SER A C 1
ATOM 2341 O O . SER A 1 286 ? -9.613 -1.979 20.292 1.00 78.00 286 SER A O 1
ATOM 2343 N N . LYS A 1 287 ? -8.626 -0.302 19.167 1.00 80.00 287 LYS A N 1
ATOM 2344 C CA . LYS A 1 287 ? -8.392 0.570 20.337 1.00 80.00 287 LYS A CA 1
ATOM 2345 C C . LYS A 1 287 ? -9.665 1.018 21.059 1.00 80.00 287 LYS A C 1
ATOM 2347 O O . LYS A 1 287 ? -9.583 1.430 22.212 1.00 80.00 287 LYS A O 1
ATOM 2352 N N . ASN A 1 288 ? -10.829 0.927 20.420 1.00 84.38 288 ASN A N 1
ATOM 2353 C CA . ASN A 1 288 ? -12.105 1.249 21.061 1.00 84.38 288 ASN A CA 1
ATOM 2354 C C . ASN A 1 288 ? -12.597 0.146 22.011 1.00 84.38 288 ASN A C 1
ATOM 2356 O O . ASN A 1 288 ? -13.610 0.338 22.691 1.00 84.38 288 ASN A O 1
ATOM 2360 N N . HIS A 1 289 ? -11.910 -0.997 22.065 1.00 84.19 289 HIS A N 1
ATOM 2361 C CA . HIS A 1 289 ? -12.183 -2.037 23.043 1.00 84.19 289 HIS A CA 1
ATOM 2362 C C . HIS A 1 289 ? -11.604 -1.702 24.413 1.00 84.19 289 HIS A C 1
ATOM 2364 O O . HIS A 1 289 ? -10.503 -1.171 24.531 1.00 84.19 289 HIS A O 1
ATOM 2370 N N . PHE A 1 290 ? -12.334 -2.065 25.462 1.00 86.25 290 PHE A N 1
ATOM 2371 C CA . PHE A 1 290 ? -11.871 -1.939 26.838 1.00 86.25 290 PHE A CA 1
ATOM 2372 C C . PHE A 1 290 ? -12.586 -2.930 27.758 1.00 86.25 290 PHE A C 1
ATOM 2374 O O . PHE A 1 290 ? -13.723 -3.332 27.503 1.00 86.25 290 PHE A O 1
ATOM 2381 N N . TYR A 1 291 ? -11.938 -3.297 28.864 1.00 83.69 291 TYR A N 1
ATOM 2382 C CA . TYR A 1 291 ? -12.560 -4.105 29.909 1.00 83.69 291 TYR A CA 1
ATOM 2383 C C . TYR A 1 291 ? -13.162 -3.228 31.006 1.00 83.69 291 TYR A C 1
ATOM 2385 O O . TYR A 1 291 ? -12.556 -2.266 31.472 1.00 83.69 291 TYR A O 1
ATOM 2393 N N . LYS A 1 292 ? -14.359 -3.598 31.462 1.00 85.31 292 LYS A N 1
ATOM 2394 C CA . LYS A 1 292 ? -14.990 -3.051 32.671 1.00 85.31 292 LYS A CA 1
ATOM 2395 C C . LYS A 1 292 ? -15.669 -4.197 33.410 1.00 85.31 292 LYS A C 1
ATOM 2397 O O . LYS A 1 292 ? -16.377 -4.984 32.791 1.00 85.31 292 LYS A O 1
ATOM 2402 N N . ASN A 1 293 ? -15.453 -4.333 34.717 1.00 84.62 293 ASN A N 1
ATOM 2403 C CA . ASN A 1 293 ? -16.073 -5.390 35.533 1.00 84.62 293 ASN A CA 1
ATOM 2404 C C . ASN A 1 293 ? -15.928 -6.805 34.919 1.00 84.62 293 ASN A C 1
ATOM 2406 O O . ASN A 1 293 ? -16.907 -7.538 34.802 1.00 84.62 293 ASN A O 1
ATOM 2410 N N . LYS A 1 294 ? -14.714 -7.166 34.468 1.00 82.69 294 LYS A N 1
ATOM 2411 C CA . LYS A 1 294 ? -14.385 -8.447 33.797 1.00 82.69 294 LYS A CA 1
ATOM 2412 C C . LYS A 1 294 ? -15.155 -8.739 32.494 1.00 82.69 294 LYS A C 1
ATOM 2414 O O . LYS A 1 294 ? -15.103 -9.857 31.992 1.00 82.69 294 LYS A O 1
ATOM 2419 N N . GLN A 1 295 ? -15.842 -7.756 31.917 1.00 84.25 295 GLN A N 1
ATOM 2420 C CA . GLN A 1 295 ? -16.551 -7.883 30.642 1.00 84.25 295 GLN A CA 1
ATOM 2421 C C . GLN A 1 295 ? -15.904 -6.980 29.590 1.00 84.25 295 GLN A C 1
ATOM 2423 O O . GLN A 1 295 ? -15.433 -5.888 29.917 1.00 84.25 295 GLN A O 1
ATOM 2428 N N . LEU A 1 296 ? -15.869 -7.451 28.342 1.00 83.81 296 LEU A N 1
ATOM 2429 C CA . LEU A 1 296 ? -15.343 -6.701 27.207 1.00 83.81 296 LEU A CA 1
ATOM 2430 C C . LEU A 1 296 ? -16.421 -5.766 26.654 1.00 83.81 296 LEU A C 1
ATOM 2432 O O . LEU A 1 296 ? -17.579 -6.152 26.471 1.00 83.81 296 LEU A O 1
ATOM 2436 N N . TYR A 1 297 ? -16.027 -4.534 26.374 1.00 86.94 297 TYR A N 1
ATOM 2437 C CA . TYR A 1 297 ? -16.881 -3.513 25.796 1.00 86.94 297 TYR A CA 1
ATOM 2438 C C . TYR A 1 297 ? -16.208 -2.867 24.599 1.00 86.94 297 TYR A C 1
ATOM 2440 O O . TYR A 1 297 ? -14.985 -2.796 24.527 1.00 86.94 297 TYR A O 1
ATOM 2448 N N . TYR A 1 298 ? -17.035 -2.350 23.701 1.00 87.38 298 TYR A N 1
ATOM 2449 C CA . TYR A 1 298 ? -16.642 -1.488 22.601 1.00 87.38 298 TYR A CA 1
ATOM 2450 C C . TYR A 1 298 ? -17.233 -0.094 22.817 1.00 87.38 298 TYR A C 1
ATOM 2452 O O . TYR A 1 298 ? -18.403 0.045 23.184 1.00 87.38 298 TYR A O 1
ATOM 2460 N N . ARG A 1 299 ? -16.428 0.948 22.603 1.00 87.38 299 ARG A N 1
ATOM 2461 C CA . ARG A 1 299 ? -16.894 2.335 22.537 1.00 87.38 299 ARG A CA 1
ATOM 2462 C C . ARG A 1 299 ? -17.196 2.689 21.084 1.00 87.38 299 ARG A C 1
ATOM 2464 O O . ARG A 1 299 ? -16.290 2.710 20.258 1.00 87.38 299 ARG A O 1
ATOM 2471 N N . ASN A 1 300 ? -18.455 2.976 20.775 1.00 85.75 300 ASN A N 1
ATOM 2472 C CA . ASN A 1 300 ? -18.835 3.348 19.415 1.00 85.75 300 ASN A CA 1
ATOM 2473 C C . ASN A 1 300 ? -18.436 4.784 19.050 1.00 85.75 300 ASN A C 1
ATOM 2475 O O . ASN A 1 300 ? -17.943 5.543 19.887 1.00 85.75 300 ASN A O 1
ATOM 2479 N N . SER A 1 301 ? -18.691 5.153 17.796 1.00 80.12 301 SER A N 1
ATOM 2480 C CA . SER A 1 301 ? -18.481 6.488 17.225 1.00 80.12 301 SER A CA 1
ATOM 2481 C C . SER A 1 301 ? -19.081 7.626 18.060 1.00 80.12 301 SER A C 1
ATOM 2483 O O . SER A 1 301 ? -18.496 8.700 18.149 1.00 80.12 301 SER A O 1
ATOM 2485 N N . LYS A 1 302 ? -20.203 7.374 18.746 1.00 82.56 302 LYS A N 1
ATOM 2486 C CA . LYS A 1 302 ? -20.901 8.327 19.630 1.00 82.56 302 LYS A CA 1
ATOM 2487 C C . LYS A 1 302 ? -20.414 8.287 21.081 1.00 82.56 302 LYS A C 1
ATOM 2489 O O . LYS A 1 302 ? -21.049 8.866 21.957 1.00 82.56 302 LYS A O 1
ATOM 2494 N N . GLY A 1 303 ? -19.348 7.543 21.373 1.00 81.75 303 GLY A N 1
ATOM 2495 C CA . GLY A 1 303 ? -18.825 7.358 22.727 1.00 81.75 303 GLY A CA 1
ATOM 2496 C C . GLY A 1 303 ? -19.650 6.412 23.609 1.00 81.75 303 GLY A C 1
ATOM 2497 O O . GLY A 1 303 ? -19.294 6.199 24.769 1.00 81.75 303 GLY A O 1
ATOM 2498 N N . LYS A 1 304 ? -20.730 5.812 23.089 1.00 87.19 304 LYS A N 1
ATOM 2499 C CA . LYS A 1 304 ? -21.577 4.886 23.849 1.00 87.19 304 LYS A CA 1
ATOM 2500 C C . LYS A 1 304 ? -20.856 3.560 24.067 1.00 87.19 304 LYS A C 1
ATOM 2502 O O . LYS A 1 304 ? -20.235 3.009 23.158 1.00 87.19 304 LYS A O 1
ATOM 2507 N N . GLN A 1 305 ? -20.979 3.041 25.285 1.00 88.38 305 GLN A N 1
ATOM 2508 C CA . GLN A 1 305 ? -20.445 1.746 25.687 1.00 88.38 305 GLN A CA 1
ATOM 2509 C C . GLN A 1 305 ? -21.401 0.627 25.260 1.00 88.38 305 GLN A C 1
ATOM 2511 O O . GLN A 1 305 ? -22.549 0.583 25.696 1.00 88.38 305 GLN A O 1
ATOM 2516 N N . ILE A 1 306 ? -20.909 -0.298 24.443 1.00 87.69 306 ILE A N 1
ATOM 2517 C CA . ILE A 1 306 ? -21.650 -1.466 23.965 1.00 87.69 306 ILE A CA 1
ATOM 2518 C C . ILE A 1 306 ? -20.969 -2.710 24.517 1.00 87.69 306 ILE A C 1
ATOM 2520 O O . ILE A 1 306 ? -19.765 -2.901 24.347 1.00 87.69 306 ILE A O 1
ATOM 2524 N N . LYS A 1 307 ? -21.730 -3.550 25.221 1.00 84.75 307 LYS A N 1
ATOM 2525 C CA . LYS A 1 307 ? -21.220 -4.821 25.738 1.00 84.75 307 LYS A CA 1
ATOM 2526 C C . LYS A 1 307 ? -20.971 -5.771 24.575 1.00 84.75 307 LYS A C 1
ATOM 2528 O O . LYS A 1 307 ? -21.900 -6.088 23.833 1.00 84.75 307 LYS A O 1
ATOM 2533 N N . VAL A 1 308 ? -19.739 -6.253 24.452 1.00 79.81 308 VAL A N 1
ATOM 2534 C CA . VAL A 1 308 ? -19.401 -7.283 23.472 1.00 79.81 308 VAL A CA 1
ATOM 2535 C C . VAL A 1 308 ? -19.965 -8.601 23.996 1.00 79.81 308 VAL A C 1
ATOM 2537 O O . VAL A 1 308 ? -19.627 -9.045 25.096 1.00 79.81 308 VAL A O 1
ATOM 2540 N N . LYS A 1 309 ? -20.897 -9.207 23.255 1.00 68.38 309 LYS A N 1
ATOM 2541 C CA . LYS A 1 309 ? -21.395 -10.544 23.591 1.00 68.38 309 LYS A CA 1
ATOM 2542 C C . LYS A 1 309 ? -20.300 -11.534 23.211 1.00 68.38 309 LYS A C 1
ATOM 2544 O O . LYS A 1 309 ? -20.020 -11.693 22.028 1.00 68.38 309 LYS A O 1
ATOM 2549 N N . ASN A 1 310 ? -19.681 -12.172 24.202 1.00 45.91 310 ASN A N 1
ATOM 2550 C CA . ASN A 1 310 ? -18.717 -13.238 23.953 1.00 45.91 310 ASN A CA 1
ATOM 2551 C C . ASN A 1 310 ? -19.395 -14.328 23.111 1.00 45.91 310 ASN A C 1
ATOM 2553 O O . ASN A 1 310 ? -20.312 -14.993 23.591 1.00 45.91 310 ASN A O 1
ATOM 2557 N N . ARG A 1 311 ? -18.943 -14.511 21.873 1.00 40.31 311 ARG A N 1
ATOM 2558 C CA . ARG A 1 311 ? -18.913 -15.835 21.258 1.00 40.31 311 ARG A CA 1
ATOM 2559 C C . ARG A 1 311 ? -17.489 -16.331 21.481 1.00 40.31 311 ARG A C 1
ATOM 2561 O O . ARG A 1 311 ? -16.567 -15.842 20.834 1.00 40.31 311 ARG A O 1
ATOM 2568 N N . LEU A 1 312 ? -17.318 -17.122 22.543 1.00 33.31 312 LEU A N 1
ATOM 2569 C CA . LEU A 1 312 ? -16.175 -18.028 22.649 1.00 33.31 312 LEU A CA 1
ATOM 2570 C C . LEU A 1 312 ? -16.355 -19.114 21.591 1.00 33.31 312 LEU A C 1
ATOM 2572 O O . LEU A 1 312 ? -17.518 -19.550 21.433 1.00 33.31 312 LEU A O 1
#

Organism: NCBI:txid1274374

Foldseek 3Di:
DFPVVLVCVCPDPVLLQLLQLLLLLLQLLLLLLDPVCVVAHDSVVVNVVSVVCSNPRPPCSVVSCLLLLLLLLVLLLLLLVLVLCLVPDPPLVPPDLQPLPLLVLLVVLLVLCSVVSVVSSPDNPQFDQPLQRDGPPVVPVVSVVVSVVVSVVSRVCSVVDDPVVSVVSCVVQVNDDSSSSSSSNVSSVCLVCCLPVPVLVVLVVLLVVQLVVLQVVLVVPDPDPDRSSSVVSVVSSVVSVVSSVVSVVVPPDGDDDGNSSSSNSSSSSSVSSSSSSNSVSSSVQSNQWHDDPNFIWGQYPVRDTDTDDDSD

Sequence (312 aa):
MTFDSLLKIISSSIIIGLISTFFKLGEWSQIVSSRYLEQYDNKKELLQDARNNLMSFKEHLLKGIITTLPFITWNITLYIAIQYSSDRLTFLNYISSSGVFIYLFPPLVFILFQSGYLYFATDIKRVSINDQGRIKYDHPVWYSYVILFIGVLIFLMDRFLEPEAKSMLNDYLQVNDEKTIQLSGFFVLCAFISHFLILKPITRDLALIEDYRIIQRTKEIKNDQTSLLGIVGLIFTIIMILIALIITLSIRKDLEFPIGDLINIYCFILLGAVLSGQRSKFIQISKNHFYKNKQLYYRNSKGKQIKVKNRL